Protein AF-A0A2E0V0Z9-F1 (afdb_monomer)

Sequence (186 aa):
MPLHAAYEGLMPVEHAALATLYLTKNLATKYHGEEVTGYEVLEEAGIIVSEAASSSIELTSQPHTDHDSDLSALLFDLKTIIQEISEEFDKLPVFIRPLARSGFKKKAVLSIQNWQRYIEQLVQTNSVNANFDHELLLHRLAPLENYIKGVPAETARFTKDEQFLNEVNITCQNRLIILQAIKSKC

pLDDT: mean 83.41, std 16.45, range [31.17, 97.75]

F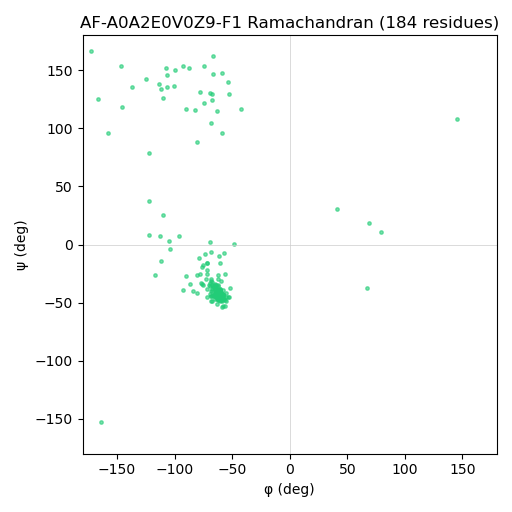oldseek 3Di:
DDDDQLDPDDDDPVLLVVLVVQCVPPCCVVQPVHDDDSVVSCVVVVNTDRPVPDDDDDDDDDDDDPLLVQLLVLLVVQLVLLVVLVVVLVPDDPVCSVVSQVVCCVQLVHGSVVSNVVSVVQSVCSVPVHPRDLVVVLVSLVSVLVVLVCVLVVVVVPDPPPVVSVVSVVSSVVSNVSSVSNNVSD

Solvent-accessible surface area (backbone atoms only — not comparable to full-atom values): 11121 Å² total; per-residue (Å²): 130,89,71,49,92,73,40,103,47,80,84,54,70,69,56,52,53,47,18,51,52,48,36,65,75,76,34,44,84,79,47,64,96,57,94,79,56,53,63,64,45,27,44,75,69,66,75,47,65,63,79,91,74,78,86,88,88,81,92,77,93,78,78,95,64,85,67,61,65,58,56,49,52,48,46,52,50,50,46,49,54,53,49,51,55,52,52,57,44,67,73,42,59,78,86,50,33,64,56,53,51,50,53,43,21,72,47,32,73,44,41,70,68,54,47,50,53,50,44,53,48,48,53,53,33,66,74,56,89,40,94,72,62,48,66,62,50,54,64,49,46,51,34,39,51,54,41,48,70,43,45,50,68,56,51,55,75,78,49,84,57,64,67,62,51,48,52,48,40,52,55,39,51,57,53,50,52,52,56,50,52,50,59,75,76,94

Nearest PDB structures (foldseek):
  6r01-assembly1_A  TM=4.739E-01  e=3.561E-01  Streptomyces lividans 1326
  6q58-assembly1_A  TM=4.758E-01  e=3.937E-01  Streptomyces lividans 1326
  6q6b-assembly1_A  TM=4.601E-01  e=3.744E-01  Streptomyces lividans 1326
  6qyb-assembly1_A  TM=4.669E-01  e=5.324E-01  Streptomyces lividans 1326
  6qvh-assembly1_A  TM=4.511E-01  e=4.815E-01  Streptomyces lividans 1326

Structure (mmCIF, N/CA/C/O backbone):
data_AF-A0A2E0V0Z9-F1
#
_entry.id   AF-A0A2E0V0Z9-F1
#
loop_
_atom_site.group_PDB
_atom_site.id
_atom_site.type_symbol
_atom_site.label_atom_id
_atom_site.label_alt_id
_atom_site.label_comp_id
_atom_site.label_asym_id
_atom_site.label_entity_id
_atom_site.label_seq_id
_atom_site.pdbx_PDB_ins_code
_atom_site.Cartn_x
_atom_site.Cartn_y
_atom_site.Cartn_z
_atom_site.occupancy
_atom_site.B_iso_or_equiv
_atom_site.auth_seq_id
_atom_site.auth_comp_id
_atom_site.auth_asym_id
_atom_site.auth_atom_id
_atom_site.pdbx_PDB_model_num
ATOM 1 N N . MET A 1 1 ? -7.692 -21.969 -15.605 1.00 47.38 1 MET A N 1
ATOM 2 C CA . MET A 1 1 ? -6.229 -22.032 -15.397 1.00 47.38 1 MET A CA 1
ATOM 3 C C . MET A 1 1 ? -5.628 -20.807 -16.054 1.00 47.38 1 MET A C 1
ATOM 5 O O . MET A 1 1 ? -6.094 -20.489 -17.144 1.00 47.38 1 MET A O 1
ATOM 9 N N . PRO A 1 2 ? -4.700 -20.085 -15.410 1.00 52.09 2 PRO A N 1
ATOM 10 C CA . PRO A 1 2 ? -4.153 -18.881 -16.008 1.00 52.09 2 PRO A CA 1
ATOM 11 C C . PRO A 1 2 ? -3.181 -19.283 -17.121 1.00 52.09 2 PRO A C 1
ATOM 13 O O . PRO A 1 2 ? -2.238 -20.041 -16.883 1.00 52.09 2 PRO A O 1
ATOM 16 N N . LEU A 1 3 ? -3.465 -18.819 -18.338 1.00 64.69 3 LEU A N 1
ATOM 17 C CA . LEU A 1 3 ? -2.502 -18.818 -19.433 1.00 64.69 3 LEU A CA 1
ATOM 18 C C . LEU A 1 3 ? -1.550 -17.644 -19.210 1.00 64.69 3 LEU A C 1
ATOM 20 O O . LEU A 1 3 ? -1.993 -16.535 -18.915 1.00 64.69 3 LEU A O 1
ATOM 24 N N . HIS A 1 4 ? -0.254 -17.913 -19.309 1.00 73.31 4 HIS A N 1
ATOM 25 C CA . HIS A 1 4 ? 0.794 -16.909 -19.200 1.00 73.31 4 HIS A CA 1
ATOM 26 C C . HIS A 1 4 ? 1.270 -16.546 -20.603 1.00 73.31 4 HIS A C 1
ATOM 28 O O . HIS A 1 4 ? 1.483 -17.452 -21.401 1.00 73.31 4 HIS A O 1
ATOM 34 N N . ALA A 1 5 ? 1.472 -15.257 -20.895 1.00 75.81 5 ALA A N 1
ATOM 35 C CA . ALA A 1 5 ? 1.793 -14.768 -22.244 1.00 75.81 5 ALA A CA 1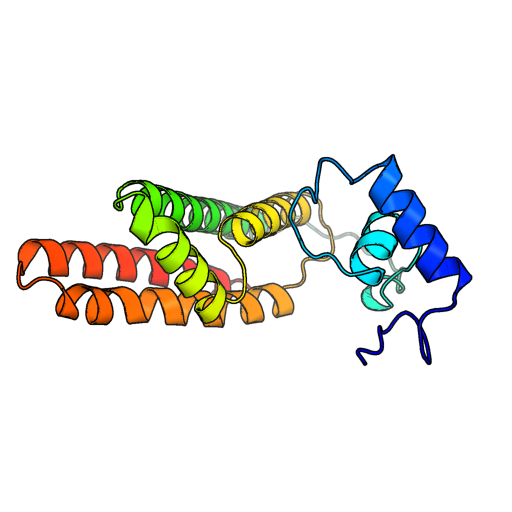
ATOM 36 C C . ALA A 1 5 ? 3.041 -15.425 -22.865 1.00 75.81 5 ALA A C 1
ATOM 38 O O . ALA A 1 5 ? 3.135 -15.555 -24.075 1.00 75.81 5 ALA A O 1
ATOM 39 N N . ALA A 1 6 ? 3.963 -15.909 -22.027 1.00 74.12 6 ALA A N 1
ATOM 40 C CA . ALA A 1 6 ? 5.152 -16.645 -22.461 1.00 74.12 6 ALA A CA 1
ATOM 41 C C . ALA A 1 6 ? 4.873 -18.043 -23.064 1.00 74.12 6 ALA A C 1
ATOM 43 O O . ALA A 1 6 ? 5.809 -18.697 -23.519 1.00 74.12 6 ALA A O 1
ATOM 44 N N . TYR A 1 7 ? 3.629 -18.534 -23.040 1.00 77.06 7 TYR A N 1
ATOM 45 C CA . TYR A 1 7 ? 3.256 -19.826 -23.615 1.00 77.06 7 TYR A CA 1
ATOM 46 C C . TYR A 1 7 ? 1.937 -19.719 -24.383 1.00 77.06 7 TYR A C 1
ATOM 48 O O . TYR A 1 7 ? 0.941 -19.223 -23.864 1.00 77.06 7 TYR A O 1
ATOM 56 N N . GLU A 1 8 ? 1.879 -20.312 -25.577 1.00 70.00 8 GLU A N 1
ATOM 57 C CA . GLU A 1 8 ? 0.634 -20.444 -26.356 1.00 70.00 8 GLU A CA 1
ATOM 58 C C . GLU A 1 8 ? -0.389 -21.420 -25.722 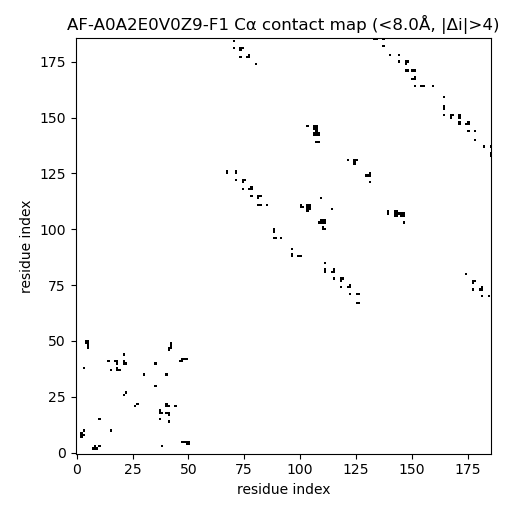1.00 70.00 8 GLU A C 1
ATOM 60 O O . GLU A 1 8 ? -1.464 -21.664 -26.269 1.00 70.00 8 GLU A O 1
ATOM 65 N N . GLY A 1 9 ? -0.078 -21.995 -24.555 1.00 75.56 9 GLY A N 1
ATOM 66 C CA . GLY A 1 9 ? -0.887 -23.004 -23.879 1.00 75.56 9 GLY A CA 1
ATOM 67 C C . GLY A 1 9 ? -0.511 -23.191 -22.408 1.00 75.56 9 GLY A C 1
ATOM 68 O O . GLY A 1 9 ? -0.037 -22.273 -21.741 1.00 75.56 9 GLY A O 1
ATOM 69 N N . LEU A 1 10 ? -0.752 -24.391 -21.873 1.00 78.56 10 LEU A N 1
ATOM 70 C CA . LEU A 1 10 ? -0.338 -24.735 -20.510 1.00 78.56 10 LEU A CA 1
ATOM 71 C C . LEU A 1 10 ? 1.192 -24.780 -20.404 1.00 78.56 10 LEU A C 1
ATOM 73 O O . LEU A 1 10 ? 1.870 -25.187 -21.346 1.00 78.56 10 LEU A O 1
ATOM 77 N N . MET A 1 11 ? 1.721 -24.408 -19.235 1.00 84.19 11 MET A N 1
ATOM 78 C CA . MET A 1 11 ? 3.148 -24.521 -18.934 1.00 84.19 11 MET A CA 1
ATOM 79 C C . MET A 1 11 ? 3.655 -25.955 -19.204 1.00 84.19 11 MET A C 1
ATOM 81 O O . MET A 1 11 ? 3.066 -26.905 -18.674 1.00 84.19 11 MET A O 1
ATOM 85 N N . PRO A 1 12 ? 4.754 -26.127 -19.964 1.00 86.88 12 PRO A N 1
ATOM 86 C CA . PRO A 1 12 ? 5.409 -27.420 -20.134 1.00 86.88 12 PRO A CA 1
ATOM 87 C C . PRO A 1 12 ? 5.875 -28.010 -18.799 1.00 86.88 12 PRO A C 1
ATOM 89 O O . PRO A 1 12 ? 6.277 -27.286 -17.882 1.00 86.88 12 PRO A O 1
ATOM 92 N N . VAL A 1 13 ? 5.865 -29.339 -18.695 1.00 87.00 13 VAL A N 1
ATOM 93 C CA . VAL A 1 13 ? 6.201 -30.057 -17.451 1.00 87.00 13 VAL A CA 1
ATOM 94 C C . VAL A 1 13 ? 7.645 -29.780 -17.025 1.00 87.00 13 VAL A C 1
ATOM 96 O O . VAL A 1 13 ? 7.934 -29.640 -15.836 1.00 87.00 13 VAL A O 1
ATOM 99 N N . GLU A 1 14 ? 8.543 -29.623 -17.990 1.00 87.12 14 GLU A N 1
ATOM 100 C CA . GLU A 1 14 ? 9.952 -29.299 -17.787 1.00 87.12 14 GLU A CA 1
ATOM 101 C C . GLU A 1 14 ? 10.113 -27.945 -17.091 1.00 87.12 14 GLU A C 1
ATOM 103 O O . GLU A 1 14 ? 10.915 -27.810 -16.169 1.00 87.12 14 GLU A O 1
ATOM 108 N N . HIS A 1 15 ? 9.310 -26.952 -17.478 1.00 89.12 15 HIS A N 1
ATOM 109 C CA . HIS A 1 15 ? 9.355 -25.612 -16.899 1.00 89.12 15 HIS A CA 1
ATOM 110 C C . HIS A 1 15 ? 8.712 -25.583 -15.507 1.00 89.12 15 HIS A C 1
ATOM 112 O O . HIS A 1 15 ? 9.238 -24.928 -14.608 1.00 89.12 15 HIS A O 1
ATOM 118 N N . ALA A 1 16 ? 7.664 -26.377 -15.269 1.00 87.94 16 ALA A N 1
ATOM 119 C CA . ALA A 1 16 ? 7.100 -26.554 -13.929 1.00 87.94 16 ALA A CA 1
ATOM 120 C C . ALA A 1 16 ? 8.108 -27.195 -12.955 1.00 87.94 16 ALA A C 1
ATOM 122 O O . ALA A 1 16 ? 8.264 -26.751 -11.810 1.00 87.94 16 ALA A O 1
ATOM 123 N N . ALA A 1 17 ? 8.839 -28.215 -13.415 1.00 87.56 17 ALA A N 1
ATOM 124 C CA . ALA A 1 17 ? 9.898 -28.853 -12.639 1.00 87.56 17 ALA A CA 1
ATOM 125 C C . ALA A 1 17 ? 11.057 -27.884 -12.361 1.00 87.56 17 ALA A C 1
ATOM 127 O O . ALA A 1 17 ? 11.563 -27.820 -11.238 1.00 87.56 17 ALA A O 1
ATOM 128 N N . LEU A 1 18 ? 11.443 -27.090 -13.359 1.00 87.56 18 LEU A N 1
ATOM 129 C CA . LEU A 1 18 ? 12.516 -26.111 -13.231 1.00 87.56 18 LEU A CA 1
ATOM 130 C C . LEU A 1 18 ? 12.138 -24.991 -12.249 1.00 87.56 18 LEU A C 1
ATOM 132 O O . LEU A 1 18 ? 12.925 -24.695 -11.350 1.00 87.56 18 LEU A O 1
ATOM 136 N N . ALA A 1 19 ? 10.916 -24.458 -12.327 1.00 89.38 19 ALA A N 1
ATOM 137 C CA . ALA A 1 19 ? 10.391 -23.495 -11.358 1.00 89.38 19 ALA A CA 1
ATOM 138 C C . ALA A 1 19 ? 10.498 -24.036 -9.923 1.00 89.38 19 ALA A C 1
ATOM 140 O O . ALA A 1 19 ? 11.001 -23.369 -9.023 1.00 89.38 19 ALA A O 1
ATOM 141 N N . THR A 1 20 ? 10.112 -25.295 -9.721 1.00 89.50 20 THR A N 1
ATOM 142 C CA . THR A 1 20 ? 10.183 -25.956 -8.410 1.00 89.50 20 THR A CA 1
ATOM 143 C C . THR A 1 20 ? 11.627 -26.097 -7.911 1.00 89.50 20 THR A C 1
ATOM 145 O O . THR A 1 20 ? 11.927 -25.810 -6.748 1.00 89.50 20 THR A O 1
ATOM 148 N N . LEU A 1 21 ? 12.553 -26.508 -8.782 1.00 89.50 21 LEU A N 1
ATOM 149 C CA . LEU A 1 21 ? 13.975 -26.631 -8.445 1.00 89.50 21 LEU A CA 1
ATOM 150 C C . LEU A 1 21 ? 14.604 -25.276 -8.113 1.00 89.50 21 LEU A C 1
ATOM 152 O O . LEU A 1 21 ? 15.383 -25.168 -7.167 1.00 89.50 21 LEU A O 1
ATOM 156 N N . TYR A 1 22 ? 14.260 -24.235 -8.865 1.00 88.19 22 TYR A N 1
ATOM 157 C CA . TYR A 1 22 ? 14.795 -22.899 -8.639 1.00 88.19 22 TYR A CA 1
ATOM 158 C C . TYR A 1 22 ? 14.251 -22.295 -7.340 1.00 88.19 22 TYR A C 1
ATOM 160 O O . TYR A 1 22 ? 15.022 -21.767 -6.536 1.00 88.19 22 TYR A O 1
ATOM 168 N N . LEU A 1 23 ? 12.950 -22.463 -7.084 1.00 89.50 23 LEU A N 1
ATOM 169 C CA . LEU A 1 23 ? 12.313 -22.062 -5.833 1.00 89.50 23 LEU A CA 1
ATOM 170 C C . LEU A 1 23 ? 12.998 -22.720 -4.633 1.00 89.50 23 LEU A C 1
ATOM 172 O O . LEU A 1 23 ? 13.437 -22.030 -3.718 1.00 89.50 23 LEU A O 1
ATOM 176 N N . THR A 1 24 ? 13.142 -24.045 -4.653 1.00 88.50 24 THR A N 1
ATOM 177 C CA . THR A 1 24 ? 13.719 -24.803 -3.530 1.00 88.50 24 THR A CA 1
ATOM 178 C C . THR A 1 24 ? 15.200 -24.506 -3.306 1.00 88.50 24 THR A C 1
ATOM 180 O O . THR A 1 24 ? 15.642 -24.459 -2.159 1.00 88.50 24 THR A O 1
ATOM 183 N N . LYS A 1 25 ? 15.972 -24.281 -4.374 1.00 85.50 25 LYS A N 1
ATOM 184 C CA . LYS A 1 25 ? 17.421 -24.065 -4.280 1.00 85.50 25 LYS A CA 1
ATOM 185 C C . LYS A 1 25 ? 17.807 -22.620 -3.960 1.00 85.50 25 LYS A C 1
ATOM 187 O O . LYS A 1 25 ? 18.746 -22.409 -3.199 1.00 85.50 25 LYS A O 1
ATOM 192 N N . ASN A 1 26 ? 17.112 -21.644 -4.546 1.00 84.12 26 ASN A N 1
ATOM 193 C CA . ASN A 1 26 ? 17.559 -20.247 -4.557 1.00 84.12 26 ASN A CA 1
ATOM 194 C C . ASN A 1 26 ? 16.605 -19.297 -3.829 1.00 84.12 26 ASN A C 1
ATOM 196 O O . ASN A 1 26 ? 17.043 -18.261 -3.336 1.00 84.12 26 ASN A O 1
ATOM 200 N N . LEU A 1 27 ? 15.312 -19.631 -3.751 1.00 84.81 27 LEU A N 1
ATOM 201 C CA . LEU A 1 27 ? 14.278 -18.705 -3.280 1.00 84.81 27 LEU A CA 1
ATOM 202 C C . LEU A 1 27 ? 13.490 -19.236 -2.066 1.00 84.81 27 LEU A C 1
ATOM 204 O O . LEU A 1 27 ? 12.529 -18.607 -1.632 1.00 84.81 27 LEU A O 1
ATOM 208 N N . ALA A 1 28 ? 13.903 -20.358 -1.470 1.00 81.69 28 ALA A N 1
ATOM 209 C CA . ALA A 1 28 ? 13.172 -21.011 -0.382 1.00 81.69 28 ALA A CA 1
ATOM 210 C C . ALA A 1 28 ? 13.087 -20.151 0.889 1.00 81.69 28 ALA A C 1
ATOM 212 O O . ALA A 1 28 ? 12.057 -20.126 1.556 1.00 81.69 28 ALA A O 1
ATOM 213 N N . THR A 1 29 ? 14.149 -19.411 1.212 1.00 81.31 29 THR A N 1
ATOM 214 C CA . THR A 1 29 ? 14.141 -18.407 2.288 1.00 81.31 29 THR A CA 1
ATOM 215 C C . THR A 1 29 ? 13.356 -17.159 1.906 1.00 81.31 29 THR A C 1
ATOM 217 O O . THR A 1 29 ? 12.784 -16.517 2.781 1.00 81.31 29 THR A O 1
ATOM 220 N N . LYS A 1 30 ? 13.306 -16.825 0.611 1.00 79.69 30 LYS A N 1
ATOM 221 C CA . LYS A 1 30 ? 12.591 -15.654 0.096 1.00 79.69 30 LYS A CA 1
ATOM 222 C C . LYS A 1 30 ? 11.069 -15.836 0.149 1.00 79.69 30 LYS A C 1
ATOM 224 O O . LYS A 1 30 ? 10.381 -14.885 0.492 1.00 79.69 30 LYS A O 1
ATOM 229 N N . TYR A 1 31 ? 10.571 -17.040 -0.135 1.00 82.06 31 TYR A N 1
ATOM 230 C CA . TYR A 1 31 ? 9.135 -17.367 -0.182 1.00 82.06 31 TYR A CA 1
ATOM 231 C C . TYR A 1 31 ? 8.680 -18.282 0.963 1.00 82.06 31 TYR A C 1
ATOM 233 O O . TYR A 1 31 ? 7.710 -19.030 0.836 1.00 82.06 31 TYR A O 1
ATOM 241 N N . HIS A 1 32 ? 9.383 -18.272 2.098 1.00 78.44 32 HIS A N 1
ATOM 242 C CA . HIS A 1 32 ? 9.024 -19.131 3.222 1.00 78.44 32 HIS A CA 1
ATOM 243 C C . HIS A 1 32 ? 7.634 -18.774 3.778 1.00 78.44 32 HIS A C 1
ATOM 245 O O . HIS A 1 32 ? 7.440 -17.698 4.338 1.00 78.44 32 HIS A O 1
ATOM 251 N N . GLY A 1 33 ? 6.675 -19.698 3.655 1.00 79.19 33 GLY A N 1
ATOM 252 C CA . GLY A 1 33 ? 5.293 -19.492 4.104 1.00 79.19 33 GLY A CA 1
ATOM 253 C C . GLY A 1 33 ? 4.430 -18.656 3.151 1.00 79.19 33 GLY A C 1
ATOM 254 O O . GLY A 1 33 ? 3.321 -18.276 3.525 1.00 79.19 33 GLY A O 1
ATOM 255 N N . GLU A 1 34 ? 4.915 -18.382 1.938 1.00 77.62 34 GLU A N 1
ATOM 256 C CA . GLU A 1 34 ? 4.182 -17.670 0.890 1.00 77.62 34 GLU A CA 1
ATOM 257 C C . GLU A 1 34 ? 3.747 -18.639 -0.226 1.00 77.62 34 GLU A C 1
ATOM 259 O O . GLU A 1 34 ? 4.441 -19.607 -0.535 1.00 77.62 34 GLU A O 1
ATOM 264 N N . GLU A 1 35 ? 2.585 -18.389 -0.836 1.00 82.88 35 GLU A N 1
ATOM 265 C CA . GLU A 1 35 ? 2.131 -19.105 -2.034 1.00 82.88 35 GLU A CA 1
ATOM 266 C C . GLU A 1 35 ? 2.631 -18.343 -3.269 1.00 82.88 35 GLU A C 1
ATOM 268 O O . GLU A 1 35 ? 2.270 -17.182 -3.464 1.00 82.88 35 GLU A O 1
ATOM 273 N N . VAL A 1 36 ? 3.487 -18.981 -4.071 1.00 85.88 36 VAL A N 1
ATOM 274 C CA . VAL A 1 36 ? 4.106 -18.403 -5.274 1.00 85.88 36 VAL A CA 1
ATOM 275 C C . VAL A 1 36 ? 3.818 -19.285 -6.482 1.00 85.88 36 VAL A C 1
ATOM 277 O O . VAL A 1 36 ? 3.796 -20.516 -6.378 1.00 85.88 36 VAL A O 1
ATOM 280 N N . THR A 1 37 ? 3.577 -18.671 -7.637 1.00 88.75 37 THR A N 1
ATOM 281 C CA . THR A 1 37 ? 3.291 -19.403 -8.873 1.00 88.75 37 THR A CA 1
ATOM 282 C C . THR A 1 37 ? 4.575 -19.773 -9.615 1.00 88.75 37 THR A C 1
ATOM 284 O O . THR A 1 37 ? 5.589 -19.082 -9.543 1.00 88.75 37 THR A O 1
ATOM 287 N N . GLY A 1 38 ? 4.537 -20.864 -10.386 1.00 83.75 38 GLY A N 1
ATOM 288 C CA . GLY A 1 38 ? 5.696 -21.290 -11.175 1.00 83.75 38 GLY A CA 1
ATOM 289 C C . GLY A 1 38 ? 6.127 -20.270 -12.237 1.00 83.75 38 GLY A C 1
ATOM 290 O O . GLY A 1 38 ? 7.299 -20.229 -12.587 1.00 83.75 38 GLY A O 1
ATOM 291 N N . TYR A 1 39 ? 5.206 -19.431 -12.726 1.00 87.56 39 TYR A N 1
ATOM 292 C CA . TYR A 1 39 ? 5.525 -18.382 -13.697 1.00 87.56 39 TYR A CA 1
ATOM 293 C C . TYR A 1 39 ? 6.400 -17.293 -13.072 1.00 87.56 39 TYR A C 1
ATOM 295 O O . TYR A 1 39 ? 7.466 -17.012 -13.605 1.00 87.56 39 TYR A O 1
ATOM 303 N N . GLU A 1 40 ? 6.021 -16.790 -11.894 1.00 85.81 40 GLU A N 1
ATOM 304 C CA . GLU A 1 40 ? 6.790 -15.775 -11.157 1.00 85.81 40 GLU A CA 1
ATOM 305 C C . GLU A 1 40 ? 8.215 -16.258 -10.852 1.00 85.81 40 GLU A C 1
ATOM 307 O O . GLU A 1 40 ? 9.181 -15.507 -10.975 1.00 85.81 40 GLU A O 1
ATOM 312 N N . VAL A 1 41 ? 8.370 -17.543 -10.512 1.00 87.88 41 VAL A N 1
ATOM 313 C CA . VAL A 1 41 ? 9.692 -18.128 -10.257 1.00 87.88 41 VAL A CA 1
ATOM 314 C C . VAL A 1 41 ? 10.545 -18.202 -11.530 1.00 87.88 41 VAL A C 1
ATOM 316 O O . VAL A 1 41 ? 11.755 -17.988 -11.466 1.00 87.88 41 VAL A O 1
ATOM 319 N N . LEU A 1 42 ? 9.947 -18.508 -12.685 1.00 87.81 42 LEU A N 1
ATOM 320 C CA . LEU A 1 42 ? 10.671 -18.609 -13.959 1.00 87.81 42 LEU A CA 1
ATOM 321 C C . LEU A 1 42 ? 11.013 -17.244 -14.558 1.00 87.81 42 LEU A C 1
ATOM 323 O O . LEU A 1 42 ? 12.058 -17.120 -15.196 1.00 87.81 42 LEU A O 1
ATOM 327 N N . GLU A 1 43 ? 10.163 -16.240 -14.349 1.00 87.50 43 GLU A N 1
ATOM 328 C CA . GLU A 1 43 ? 10.454 -14.848 -14.704 1.00 87.50 43 GLU A CA 1
ATOM 329 C C . GLU A 1 43 ? 11.631 -14.324 -13.885 1.00 87.50 43 GLU A C 1
ATOM 331 O O . GLU A 1 43 ? 12.571 -13.756 -14.437 1.00 87.50 43 GLU A O 1
ATOM 336 N N . GLU A 1 44 ? 11.642 -14.590 -12.578 1.00 83.69 44 GLU A N 1
ATOM 337 C CA . GLU A 1 44 ? 12.751 -14.181 -11.718 1.00 83.69 44 GLU A CA 1
ATOM 338 C C . GLU A 1 44 ? 14.046 -14.952 -12.013 1.00 83.69 44 GLU A C 1
ATOM 340 O O . GLU A 1 44 ? 15.144 -14.409 -11.888 1.00 83.69 44 GLU A O 1
ATOM 345 N N . ALA A 1 45 ? 13.935 -16.196 -12.479 1.00 82.12 45 ALA A N 1
ATOM 346 C CA . ALA A 1 45 ? 15.072 -16.947 -13.001 1.00 82.12 45 ALA A CA 1
ATOM 347 C C . ALA A 1 45 ? 15.545 -16.460 -14.388 1.00 82.12 45 ALA A C 1
ATOM 349 O O . ALA A 1 45 ? 16.575 -16.938 -14.867 1.00 82.12 45 ALA A O 1
ATOM 350 N N . GLY A 1 46 ? 14.810 -15.552 -15.044 1.00 82.56 46 GLY A N 1
ATOM 351 C CA . GLY A 1 46 ? 15.098 -15.053 -16.393 1.00 82.56 46 GLY A CA 1
ATOM 352 C C . GLY A 1 46 ? 14.902 -16.091 -17.504 1.00 82.56 46 GLY A C 1
ATOM 353 O O . GLY A 1 46 ? 15.468 -15.946 -18.584 1.00 82.56 46 GLY A O 1
ATOM 354 N N . ILE A 1 47 ? 14.153 -17.165 -17.239 1.00 82.00 47 ILE A N 1
ATOM 355 C CA . ILE A 1 47 ? 13.975 -18.304 -18.158 1.00 82.00 47 ILE A CA 1
ATOM 356 C C . ILE A 1 47 ? 12.840 -18.058 -19.141 1.00 82.00 47 ILE A C 1
ATOM 358 O O . ILE A 1 47 ? 12.907 -18.497 -20.288 1.00 82.00 47 ILE A O 1
ATOM 362 N N . ILE A 1 48 ? 11.806 -17.352 -18.694 1.00 83.62 48 ILE A N 1
ATOM 363 C CA . ILE A 1 48 ? 10.766 -16.842 -19.575 1.00 83.62 48 ILE A CA 1
ATOM 364 C C . ILE A 1 48 ? 10.816 -15.327 -19.589 1.00 83.62 48 ILE A C 1
ATOM 366 O O . ILE A 1 48 ? 11.002 -14.682 -18.560 1.00 83.62 48 ILE A O 1
ATOM 370 N N . VAL A 1 49 ? 10.662 -14.783 -20.787 1.00 67.19 49 VAL A N 1
ATOM 371 C CA . VAL A 1 49 ? 10.648 -13.352 -21.044 1.00 67.19 49 VAL A CA 1
ATOM 372 C C . VAL A 1 49 ? 9.224 -12.998 -21.433 1.00 67.19 49 VAL A C 1
ATOM 374 O O . VAL A 1 49 ? 8.649 -13.619 -22.325 1.00 67.19 49 VAL A O 1
ATOM 377 N N . SER A 1 50 ? 8.639 -12.022 -20.749 1.00 61.22 50 SER A N 1
ATOM 378 C CA . SER A 1 50 ? 7.381 -11.432 -21.193 1.00 61.22 50 SER A CA 1
ATOM 379 C C . SER A 1 50 ? 7.647 -10.622 -22.467 1.00 61.22 50 SER A C 1
ATOM 381 O O . SER A 1 50 ? 8.581 -9.818 -22.503 1.00 61.22 50 SER A O 1
ATOM 383 N N . GLU A 1 51 ? 6.850 -10.829 -23.519 1.00 49.38 51 GLU A N 1
ATOM 384 C CA . GLU A 1 51 ? 7.015 -10.204 -24.848 1.00 49.38 51 GLU A CA 1
ATOM 385 C C . GLU A 1 51 ? 7.014 -8.665 -24.843 1.00 49.38 51 GLU A C 1
ATOM 387 O O . GLU A 1 51 ? 7.395 -8.047 -25.833 1.00 49.38 51 GLU A O 1
ATOM 392 N N . ALA A 1 52 ? 6.717 -8.021 -23.714 1.00 48.97 52 ALA A N 1
ATOM 393 C CA . ALA A 1 52 ? 6.944 -6.589 -23.534 1.00 48.97 52 ALA A CA 1
ATOM 394 C C . ALA A 1 52 ? 8.430 -6.161 -23.648 1.00 48.97 52 ALA A C 1
ATOM 396 O O . ALA A 1 52 ? 8.713 -4.966 -23.694 1.00 48.97 52 ALA A O 1
ATOM 397 N N . ALA A 1 53 ? 9.389 -7.097 -23.694 1.00 43.81 53 ALA A N 1
ATOM 398 C CA . ALA A 1 53 ? 10.823 -6.795 -23.621 1.00 43.81 53 ALA A CA 1
ATOM 399 C C . ALA A 1 53 ? 11.616 -6.880 -24.947 1.00 43.81 53 ALA A C 1
ATOM 401 O O . ALA A 1 53 ? 12.831 -6.695 -24.919 1.00 43.81 53 ALA A O 1
ATOM 402 N N . SER A 1 54 ? 11.001 -7.155 -26.105 1.00 36.09 54 SER A N 1
ATOM 403 C CA . SER A 1 54 ? 11.750 -7.362 -27.364 1.00 36.09 54 SER A CA 1
ATOM 404 C C . SER A 1 54 ? 11.345 -6.405 -28.484 1.00 36.09 54 SER A C 1
ATOM 406 O O . SER A 1 54 ? 10.630 -6.780 -29.407 1.00 36.09 54 SER A O 1
ATOM 408 N N . SER A 1 55 ? 11.840 -5.168 -28.444 1.00 35.06 55 SER A N 1
ATOM 409 C CA . SER A 1 55 ? 11.984 -4.309 -29.630 1.00 35.06 55 SER A CA 1
ATOM 410 C C . SER A 1 55 ? 13.038 -3.239 -29.362 1.00 35.06 55 SER A C 1
ATOM 412 O O . SER A 1 55 ? 12.759 -2.197 -28.778 1.00 35.06 55 SER A O 1
ATOM 414 N N . SER A 1 56 ? 14.266 -3.520 -29.792 1.00 46.69 56 SER A N 1
ATOM 415 C CA . SER A 1 56 ? 15.379 -2.575 -29.787 1.00 46.69 56 SER A CA 1
ATOM 416 C C . SER A 1 56 ? 15.742 -2.223 -31.226 1.00 46.69 56 SER A C 1
ATOM 418 O O . SER A 1 56 ? 15.902 -3.128 -32.043 1.00 46.69 56 SER A O 1
ATOM 420 N N . ILE A 1 57 ? 15.926 -0.924 -31.480 1.00 43.25 57 ILE A N 1
ATOM 421 C CA . ILE A 1 57 ? 17.002 -0.248 -32.237 1.00 43.25 57 ILE A CA 1
ATOM 422 C C . ILE A 1 57 ? 16.400 0.963 -32.969 1.00 43.25 57 ILE A C 1
ATOM 424 O O . ILE A 1 57 ? 15.730 0.803 -33.978 1.00 43.25 57 ILE A O 1
ATOM 428 N N . GLU A 1 58 ? 16.710 2.171 -32.496 1.00 31.17 58 GLU A N 1
ATOM 429 C CA . GLU A 1 58 ? 17.433 3.172 -33.296 1.00 31.17 58 GLU A CA 1
ATOM 430 C C . GLU A 1 58 ? 17.930 4.310 -32.393 1.00 31.17 58 GLU A C 1
ATOM 432 O O . GLU A 1 58 ? 17.184 4.911 -31.622 1.00 31.17 58 GLU A O 1
ATOM 437 N N . LEU A 1 59 ? 19.243 4.555 -32.456 1.00 53.22 59 LEU A N 1
ATOM 438 C CA . LEU A 1 59 ? 19.918 5.650 -31.773 1.00 53.22 59 LEU A CA 1
ATOM 439 C C . LEU A 1 59 ? 19.481 6.982 -32.385 1.00 53.22 59 LEU A C 1
ATOM 441 O O . LEU A 1 59 ? 19.662 7.197 -33.582 1.00 53.22 59 LEU A O 1
ATOM 445 N N . THR A 1 60 ? 19.066 7.941 -31.563 1.00 32.88 60 THR A N 1
ATOM 446 C CA . THR A 1 60 ? 19.301 9.357 -31.866 1.00 32.88 60 THR A CA 1
ATOM 447 C C . THR A 1 60 ? 19.542 10.123 -30.571 1.00 32.88 60 THR A C 1
ATOM 449 O O . THR A 1 60 ? 18.708 10.168 -29.674 1.00 32.88 60 THR A O 1
ATOM 452 N N . SER A 1 61 ? 20.739 10.693 -30.478 1.00 48.78 61 SER A N 1
ATOM 453 C CA . SER A 1 61 ? 21.206 11.560 -29.404 1.00 48.78 61 SER A CA 1
ATOM 454 C C . SER A 1 61 ? 20.445 12.885 -29.406 1.00 48.78 61 SER A C 1
ATOM 456 O O . SER A 1 61 ? 20.515 13.575 -30.420 1.00 48.78 61 SER A O 1
ATOM 458 N N . GLN A 1 62 ? 19.815 13.282 -28.290 1.00 36.91 62 GLN A N 1
ATOM 459 C CA . GLN A 1 62 ? 19.602 14.690 -27.891 1.00 36.91 62 GLN A CA 1
ATOM 460 C C . GLN A 1 62 ? 19.000 14.820 -26.463 1.00 36.91 62 GLN A C 1
ATOM 462 O O . GLN A 1 62 ? 18.698 13.799 -25.854 1.00 36.91 62 GLN A O 1
ATOM 467 N N . PRO A 1 63 ? 18.999 16.024 -25.849 1.00 37.69 63 PRO A N 1
ATOM 468 C CA . PRO A 1 63 ? 19.687 16.324 -24.595 1.00 37.69 63 PRO A CA 1
ATOM 469 C C . PRO A 1 63 ? 18.829 16.160 -23.327 1.00 37.69 63 PRO A C 1
ATOM 471 O O . PRO A 1 63 ? 17.614 16.343 -23.340 1.00 37.69 63 PRO A O 1
ATOM 474 N N . HIS A 1 64 ? 19.520 15.887 -22.214 1.00 40.66 64 HIS A N 1
ATOM 475 C CA . HIS A 1 64 ? 18.994 15.844 -20.848 1.00 40.66 64 HIS A CA 1
ATOM 476 C C . HIS A 1 64 ? 18.037 17.006 -20.558 1.00 40.66 64 HIS A C 1
ATOM 478 O O . HIS A 1 64 ? 18.427 18.173 -20.590 1.00 40.66 64 HIS A O 1
ATOM 484 N N . THR A 1 65 ? 16.781 16.665 -20.279 1.00 35.00 65 THR A N 1
ATOM 485 C CA . THR A 1 65 ? 15.729 17.601 -19.884 1.00 35.00 65 THR A CA 1
ATOM 486 C C . THR A 1 65 ? 15.457 17.428 -18.388 1.00 35.00 65 THR A C 1
ATOM 488 O O . THR A 1 65 ? 15.329 16.302 -17.917 1.00 35.00 65 THR A O 1
ATOM 491 N N . ASP A 1 66 ? 15.335 18.543 -17.665 1.00 43.50 66 ASP A N 1
ATOM 492 C CA . ASP A 1 66 ? 15.033 18.728 -16.226 1.00 43.50 66 ASP A CA 1
ATOM 493 C C . ASP A 1 66 ? 13.829 17.937 -15.646 1.00 43.50 66 ASP A C 1
ATOM 495 O O . ASP A 1 66 ? 13.509 18.059 -14.465 1.00 43.50 66 ASP A O 1
ATOM 499 N N . HIS A 1 67 ? 13.133 17.129 -16.446 1.00 47.19 67 HIS A N 1
ATOM 500 C CA . HIS A 1 67 ? 11.910 16.418 -16.064 1.00 47.19 67 HIS A CA 1
ATOM 501 C C . HIS A 1 67 ? 12.130 15.254 -15.085 1.00 47.19 67 HIS A C 1
ATOM 503 O O . HIS A 1 67 ? 11.221 14.908 -14.332 1.00 47.19 67 HIS A O 1
ATOM 509 N N . ASP A 1 68 ? 13.326 14.672 -15.077 1.00 53.66 68 ASP A N 1
ATOM 510 C CA . ASP A 1 68 ? 13.609 13.415 -14.376 1.00 53.66 68 ASP A CA 1
ATOM 511 C C . ASP A 1 68 ? 13.838 13.602 -12.860 1.00 53.66 68 ASP A C 1
ATOM 513 O O . ASP A 1 68 ? 13.546 12.736 -12.033 1.00 53.66 68 ASP A O 1
ATOM 517 N N . SER A 1 69 ? 14.294 14.800 -12.473 1.00 58.53 69 SER A N 1
ATOM 518 C CA . SER A 1 69 ? 14.537 15.181 -11.075 1.00 58.53 69 SER A CA 1
ATOM 519 C C . SER A 1 69 ? 13.236 15.278 -10.261 1.00 58.53 69 SER A C 1
ATOM 521 O O . SER A 1 69 ? 13.196 14.906 -9.088 1.00 58.53 69 SER A O 1
ATOM 523 N N . ASP A 1 70 ? 12.148 15.723 -10.899 1.00 79.50 70 ASP A N 1
ATOM 524 C CA . ASP A 1 70 ? 10.867 16.013 -10.242 1.00 79.50 70 ASP A CA 1
ATOM 525 C C . ASP A 1 70 ? 10.040 14.736 -9.990 1.00 79.50 70 ASP A C 1
ATOM 527 O O . ASP A 1 70 ? 9.507 14.534 -8.900 1.00 79.50 70 ASP A O 1
ATOM 531 N N . LEU A 1 71 ? 9.993 13.805 -10.955 1.00 85.81 71 LEU A N 1
ATOM 532 C CA . LEU A 1 71 ? 9.304 12.519 -10.770 1.00 85.81 71 LEU A CA 1
ATOM 533 C C . LEU A 1 71 ? 10.028 11.631 -9.750 1.00 85.81 71 LEU A C 1
ATOM 535 O O . LEU A 1 71 ? 9.378 10.999 -8.919 1.00 85.81 71 LEU A O 1
ATOM 539 N N . SER A 1 72 ? 11.363 11.618 -9.773 1.00 86.25 72 SER A N 1
ATOM 540 C CA . SER A 1 72 ? 12.166 10.881 -8.794 1.00 86.25 72 SER A CA 1
ATOM 541 C C . SER A 1 72 ? 11.855 11.329 -7.361 1.00 86.25 72 SER A C 1
ATOM 543 O O . SER A 1 72 ? 11.566 10.490 -6.505 1.00 86.25 72 SER A O 1
ATOM 545 N N . ALA A 1 73 ? 11.811 12.645 -7.110 1.00 89.50 73 ALA A N 1
ATOM 546 C CA . ALA A 1 73 ? 11.432 13.197 -5.808 1.00 89.50 73 ALA A CA 1
ATOM 547 C C . ALA A 1 73 ? 10.024 12.748 -5.378 1.00 89.50 73 ALA A C 1
ATOM 549 O O . ALA A 1 73 ? 9.842 12.257 -4.265 1.00 89.50 73 ALA A O 1
ATOM 550 N N . LEU A 1 74 ? 9.050 12.801 -6.289 1.00 92.06 74 LEU A N 1
ATOM 551 C CA . LEU A 1 74 ? 7.686 12.346 -6.014 1.00 92.06 74 LEU A CA 1
ATOM 552 C C . LEU A 1 74 ? 7.596 10.833 -5.736 1.00 92.06 74 LEU A C 1
ATOM 554 O O . LEU A 1 74 ? 6.780 10.398 -4.921 1.00 92.06 74 LEU A O 1
ATOM 558 N N . LEU A 1 75 ? 8.429 10.007 -6.376 1.00 92.44 75 LEU A N 1
ATOM 559 C CA . LEU A 1 75 ? 8.514 8.571 -6.084 1.00 92.44 75 LEU A CA 1
ATOM 560 C C . LEU A 1 75 ? 9.136 8.304 -4.704 1.00 92.44 75 LEU A C 1
ATOM 562 O O . LEU A 1 75 ? 8.698 7.384 -4.006 1.00 92.44 75 LEU A O 1
ATOM 566 N N . PHE A 1 76 ? 10.106 9.115 -4.273 1.00 92.69 76 PHE A N 1
ATOM 567 C CA . PHE A 1 76 ? 10.608 9.084 -2.895 1.00 92.69 76 PHE A CA 1
ATOM 568 C C . PHE A 1 76 ? 9.527 9.483 -1.886 1.00 92.69 76 PHE A C 1
ATOM 570 O O . PHE A 1 76 ? 9.377 8.819 -0.854 1.00 92.69 76 PHE A O 1
ATOM 577 N N . ASP A 1 77 ? 8.724 10.497 -2.195 1.00 94.12 77 ASP A N 1
ATOM 578 C CA . ASP A 1 77 ? 7.586 10.878 -1.359 1.00 94.12 77 ASP A CA 1
ATOM 579 C C . ASP A 1 77 ? 6.554 9.747 -1.287 1.00 94.12 77 ASP A C 1
ATOM 581 O O . ASP A 1 77 ? 6.101 9.383 -0.202 1.00 94.12 77 ASP A O 1
ATOM 585 N N . LEU A 1 78 ? 6.250 9.085 -2.408 1.00 95.62 78 LEU A N 1
ATOM 586 C CA . LEU A 1 78 ? 5.381 7.906 -2.419 1.00 95.62 78 LEU A CA 1
ATOM 587 C C . LEU A 1 78 ? 5.944 6.760 -1.563 1.00 95.62 78 LEU A C 1
ATOM 589 O O . LEU A 1 78 ? 5.187 6.116 -0.831 1.00 95.62 78 LEU A O 1
ATOM 593 N N . LYS A 1 79 ? 7.261 6.515 -1.608 1.00 94.88 79 LYS A N 1
ATOM 594 C CA . LYS A 1 79 ? 7.929 5.538 -0.728 1.00 94.88 79 LYS A CA 1
ATOM 595 C C . LYS A 1 79 ? 7.693 5.890 0.740 1.00 94.88 79 LYS A C 1
ATOM 597 O O . LYS A 1 79 ? 7.361 5.004 1.530 1.00 94.88 79 LYS A O 1
ATOM 602 N N . THR A 1 80 ? 7.812 7.172 1.079 1.00 96.25 80 THR A N 1
ATOM 603 C CA . THR A 1 80 ? 7.568 7.695 2.429 1.00 96.25 80 THR A CA 1
ATOM 604 C C . THR A 1 80 ? 6.120 7.469 2.857 1.00 96.25 80 THR A C 1
ATOM 606 O O . THR A 1 80 ? 5.891 6.909 3.924 1.00 96.25 80 THR A O 1
ATOM 609 N N . ILE A 1 81 ? 5.137 7.759 1.998 1.00 97.06 81 ILE A N 1
ATOM 610 C CA . ILE A 1 81 ? 3.714 7.498 2.283 1.00 97.06 81 ILE A CA 1
ATOM 611 C C . ILE A 1 81 ? 3.474 6.022 2.627 1.00 97.06 81 ILE A C 1
ATOM 613 O O . ILE A 1 81 ? 2.798 5.708 3.607 1.00 97.06 81 ILE A O 1
ATOM 617 N N . ILE A 1 82 ? 4.010 5.097 1.826 1.00 97.75 82 ILE A N 1
ATOM 618 C CA . ILE A 1 82 ? 3.832 3.659 2.071 1.00 97.75 82 ILE A CA 1
ATOM 619 C C . ILE A 1 82 ? 4.513 3.229 3.377 1.00 97.75 82 ILE A C 1
ATOM 621 O O . ILE A 1 82 ? 3.966 2.401 4.110 1.00 97.75 82 ILE A O 1
ATOM 625 N N . GLN A 1 83 ? 5.684 3.791 3.682 1.00 96.88 83 GLN A N 1
ATOM 626 C CA . GLN A 1 83 ? 6.391 3.541 4.935 1.00 96.88 83 GLN A CA 1
ATOM 627 C C . GLN A 1 83 ? 5.579 4.022 6.146 1.00 96.88 83 GLN A C 1
ATOM 629 O O . GLN A 1 83 ? 5.377 3.252 7.084 1.00 96.88 83 GLN A O 1
ATOM 634 N N . GLU A 1 84 ? 5.033 5.236 6.100 1.00 96.38 84 GLU A N 1
ATOM 635 C CA . GLU A 1 84 ? 4.177 5.772 7.163 1.00 96.38 84 GLU A CA 1
ATOM 636 C C . GLU A 1 84 ? 2.931 4.908 7.390 1.00 96.38 84 GLU A C 1
ATOM 638 O O . GLU A 1 84 ? 2.586 4.616 8.534 1.00 96.38 84 GLU A O 1
ATOM 643 N N . ILE A 1 85 ? 2.279 4.430 6.322 1.00 96.62 85 ILE A N 1
ATOM 644 C CA . ILE A 1 85 ? 1.133 3.507 6.433 1.00 96.62 85 ILE A CA 1
ATOM 645 C C . ILE A 1 85 ? 1.548 2.204 7.138 1.00 96.62 85 ILE A C 1
ATOM 647 O O . ILE A 1 85 ? 0.788 1.654 7.941 1.00 96.62 85 ILE A O 1
ATOM 651 N N . SER A 1 86 ? 2.758 1.700 6.877 1.00 95.94 86 SER A N 1
ATOM 652 C CA . SER A 1 86 ? 3.292 0.538 7.598 1.00 95.94 86 SER A CA 1
ATOM 653 C C . SER A 1 86 ? 3.438 0.817 9.091 1.00 95.94 86 SER A C 1
ATOM 655 O O . SER A 1 86 ? 3.014 0.006 9.916 1.00 95.94 86 SER A O 1
ATOM 657 N N . GLU A 1 87 ? 4.009 1.965 9.440 1.00 95.88 87 GLU A N 1
ATOM 658 C CA . GLU A 1 87 ? 4.224 2.375 10.827 1.00 95.88 87 GLU A CA 1
ATOM 659 C C . GLU A 1 87 ? 2.901 2.626 11.561 1.00 95.88 87 GLU A C 1
ATOM 661 O O . GLU A 1 87 ? 2.759 2.266 12.731 1.00 95.88 87 GLU A O 1
ATOM 666 N N . GLU A 1 88 ? 1.895 3.176 10.878 1.00 94.19 88 GLU A N 1
ATOM 667 C CA . GLU A 1 88 ? 0.524 3.298 11.386 1.00 94.19 88 GLU A CA 1
ATOM 668 C C . GLU A 1 88 ? -0.064 1.930 11.748 1.00 94.19 88 GLU A C 1
ATOM 670 O O . GLU A 1 88 ? -0.660 1.773 12.816 1.00 94.19 88 GLU A O 1
ATOM 675 N N . PHE A 1 89 ? 0.144 0.909 10.914 1.00 94.25 89 PHE A N 1
ATOM 676 C CA . PHE A 1 89 ? -0.307 -0.449 11.226 1.00 94.25 89 PHE A CA 1
ATOM 677 C C . PHE A 1 89 ? 0.461 -1.082 12.381 1.00 94.25 89 PHE A C 1
ATOM 679 O O . PHE A 1 89 ? -0.118 -1.865 13.136 1.00 94.25 89 PHE A O 1
ATOM 686 N N . ASP A 1 90 ? 1.730 -0.741 12.567 1.00 93.62 90 ASP A N 1
ATOM 687 C CA . ASP A 1 90 ? 2.518 -1.251 13.688 1.00 93.62 90 ASP A CA 1
ATOM 688 C C . ASP A 1 90 ? 2.093 -0.629 15.029 1.00 93.62 90 ASP A C 1
ATOM 690 O O . ASP A 1 90 ? 2.239 -1.267 16.077 1.00 93.62 90 ASP A O 1
ATOM 694 N N . LYS A 1 91 ? 1.448 0.544 15.011 1.00 91.88 91 LYS A N 1
ATOM 695 C CA . LYS A 1 91 ? 0.791 1.134 16.192 1.00 91.88 91 LYS A CA 1
ATOM 696 C C . LYS A 1 91 ? -0.498 0.405 16.593 1.00 91.88 91 LYS A C 1
ATOM 698 O O . LYS A 1 91 ? -0.961 0.573 17.720 1.00 91.88 91 LYS A O 1
ATOM 703 N N . LEU A 1 92 ? -1.077 -0.424 15.719 1.00 90.69 92 LEU A N 1
ATOM 704 C CA . LEU A 1 92 ? -2.277 -1.199 16.044 1.00 90.69 92 LEU A CA 1
ATOM 705 C C . LEU A 1 92 ? -1.954 -2.377 16.981 1.00 90.69 92 LEU A C 1
ATOM 707 O O . LEU A 1 92 ? -0.846 -2.930 16.935 1.00 90.69 92 LEU A O 1
ATOM 711 N N . PRO A 1 93 ? -2.934 -2.839 17.783 1.00 93.81 93 PRO A N 1
ATOM 712 C CA . PRO A 1 93 ? -2.795 -4.065 18.559 1.00 93.81 93 PRO A CA 1
ATOM 713 C C . PRO A 1 93 ? -2.405 -5.256 17.677 1.00 93.81 93 PRO A C 1
ATOM 715 O O . PRO A 1 93 ? -2.940 -5.424 16.580 1.00 93.81 93 PRO A O 1
ATOM 718 N N . VAL A 1 94 ? -1.508 -6.115 18.175 1.00 92.75 94 VAL A N 1
ATOM 719 C CA . VAL A 1 94 ? -0.877 -7.206 17.401 1.00 92.75 94 VAL A CA 1
ATOM 720 C C . VAL A 1 94 ? -1.897 -8.099 16.684 1.00 92.75 94 VAL A C 1
ATOM 722 O O . VAL A 1 94 ? -1.671 -8.482 15.541 1.00 92.75 94 VAL A O 1
ATOM 725 N N . PHE A 1 95 ? -3.043 -8.379 17.305 1.00 92.69 95 PHE A N 1
ATOM 726 C CA . PHE A 1 95 ? -4.092 -9.230 16.733 1.00 92.69 95 PHE A CA 1
ATOM 727 C C . PHE A 1 95 ? -4.918 -8.556 15.619 1.00 92.69 95 PHE A C 1
ATOM 729 O O . PHE A 1 95 ? -5.556 -9.252 14.834 1.00 92.69 95 PHE A O 1
ATOM 736 N N . ILE A 1 96 ? -4.894 -7.222 15.512 1.00 91.50 96 ILE A N 1
ATOM 737 C CA . ILE A 1 96 ? -5.573 -6.465 14.446 1.00 91.50 96 ILE A CA 1
ATOM 738 C C . ILE A 1 96 ? -4.657 -6.254 13.236 1.00 91.50 96 ILE A C 1
ATOM 740 O O . ILE A 1 96 ? -5.147 -6.166 12.109 1.00 91.50 96 ILE A O 1
ATOM 744 N N . ARG A 1 97 ? -3.330 -6.220 13.430 1.00 92.69 97 ARG A N 1
ATOM 745 C CA . ARG A 1 97 ? -2.367 -5.950 12.344 1.00 92.69 97 ARG A CA 1
ATOM 746 C C . ARG A 1 97 ? -2.553 -6.855 11.118 1.00 92.69 97 ARG A C 1
ATOM 748 O O . ARG A 1 97 ? -2.558 -6.312 10.011 1.00 92.69 97 ARG A O 1
ATOM 755 N N . PRO A 1 98 ? -2.750 -8.187 11.251 1.00 92.88 98 PRO A N 1
ATOM 756 C CA . PRO A 1 98 ? -2.974 -9.050 10.092 1.00 92.88 98 PRO A CA 1
ATOM 757 C C . PRO A 1 98 ? -4.233 -8.666 9.309 1.00 92.88 98 PRO A C 1
ATOM 759 O O . PRO A 1 98 ? -4.218 -8.660 8.079 1.00 92.88 98 PRO A O 1
ATOM 762 N N . LEU A 1 99 ? -5.305 -8.284 10.011 1.00 92.62 99 LEU A N 1
ATOM 763 C CA . LEU A 1 99 ? -6.558 -7.856 9.393 1.00 92.62 99 LEU A CA 1
ATOM 764 C C . LEU A 1 99 ? -6.395 -6.519 8.660 1.00 92.62 99 LEU A C 1
ATOM 766 O O . LEU A 1 99 ? -6.842 -6.401 7.522 1.00 92.62 99 LEU A O 1
ATOM 770 N N . ALA A 1 100 ? -5.715 -5.543 9.268 1.00 92.75 100 ALA A N 1
ATOM 771 C CA . ALA A 1 100 ? -5.438 -4.249 8.641 1.00 92.75 100 ALA A CA 1
ATOM 772 C C . ALA A 1 100 ? -4.578 -4.404 7.375 1.00 92.75 100 ALA A C 1
ATOM 774 O O . ALA A 1 100 ? -4.938 -3.903 6.311 1.00 92.75 100 ALA A O 1
ATOM 775 N N . ARG A 1 101 ? -3.494 -5.188 7.451 1.00 94.69 101 ARG A N 1
ATOM 776 C CA . ARG A 1 101 ? -2.609 -5.477 6.308 1.00 94.69 101 ARG A CA 1
ATOM 777 C C . ARG A 1 101 ? -3.329 -6.239 5.191 1.00 94.69 101 ARG A C 1
ATOM 779 O O . ARG A 1 101 ? -3.140 -5.925 4.016 1.00 94.69 101 ARG A O 1
ATOM 786 N N . SER A 1 102 ? -4.183 -7.202 5.541 1.00 93.31 102 SER A N 1
ATOM 787 C CA . SER A 1 102 ? -5.021 -7.923 4.573 1.00 93.31 102 SER A CA 1
ATOM 788 C C . SER A 1 102 ? -6.054 -7.000 3.916 1.00 93.31 102 SER A C 1
ATOM 790 O O . SER A 1 102 ? -6.207 -7.000 2.692 1.00 93.31 102 SER A O 1
ATOM 792 N N . GLY A 1 103 ? -6.708 -6.145 4.708 1.00 94.19 103 GLY A N 1
ATOM 793 C CA . GLY A 1 103 ? -7.647 -5.135 4.224 1.00 94.19 103 GLY A CA 1
ATOM 794 C C . GLY A 1 103 ? -6.995 -4.133 3.272 1.00 94.19 103 GLY A C 1
ATOM 795 O O . GLY A 1 103 ? -7.562 -3.841 2.219 1.00 94.19 103 GLY A O 1
ATOM 796 N N . PHE A 1 104 ? -5.782 -3.677 3.595 1.00 96.38 104 PHE A N 1
ATOM 797 C CA . PHE A 1 104 ? -4.968 -2.848 2.711 1.00 96.38 104 PHE A CA 1
ATOM 798 C C . PHE A 1 104 ? -4.679 -3.565 1.392 1.00 96.38 104 PHE A C 1
ATOM 800 O O . PHE A 1 104 ? -5.046 -3.042 0.346 1.00 96.38 104 PHE A O 1
ATOM 807 N N . LYS A 1 105 ? -4.130 -4.790 1.421 1.00 96.06 105 LYS A N 1
ATOM 808 C CA . LYS A 1 105 ? -3.836 -5.566 0.199 1.00 96.06 105 LYS A CA 1
ATOM 809 C C . LYS A 1 105 ? -5.075 -5.731 -0.683 1.00 96.06 105 LYS A C 1
ATOM 811 O O . LYS A 1 105 ? -4.991 -5.584 -1.897 1.00 96.06 105 LYS A O 1
ATOM 816 N N . LYS A 1 106 ? -6.238 -5.997 -0.083 1.00 94.88 106 LYS A N 1
ATOM 817 C CA . LYS A 1 106 ? -7.501 -6.153 -0.819 1.00 94.88 106 LYS A CA 1
ATOM 818 C C . LYS A 1 106 ? -7.939 -4.869 -1.536 1.00 94.88 106 LYS A C 1
ATOM 820 O O . LYS A 1 106 ? -8.533 -4.960 -2.604 1.00 94.88 106 LYS A O 1
ATOM 825 N N . LYS A 1 107 ? -7.685 -3.693 -0.952 1.00 94.44 107 LYS A N 1
ATOM 826 C CA . LYS A 1 107 ? -8.130 -2.393 -1.488 1.00 94.44 107 LYS A CA 1
ATOM 827 C C . LYS A 1 107 ? -7.091 -1.718 -2.382 1.00 94.44 107 LYS A C 1
ATOM 829 O O . LYS A 1 107 ? -7.458 -1.154 -3.402 1.00 94.44 107 LYS A O 1
ATOM 834 N N . ALA A 1 108 ? -5.816 -1.800 -2.014 1.00 94.81 108 ALA A N 1
ATOM 835 C CA . ALA A 1 108 ? -4.685 -1.193 -2.714 1.00 94.81 108 ALA A CA 1
ATOM 836 C C . ALA A 1 108 ? -3.974 -2.166 -3.676 1.00 94.81 108 ALA A C 1
ATOM 838 O O . ALA A 1 108 ? -2.920 -1.827 -4.210 1.00 94.81 108 ALA A O 1
ATOM 839 N N . VAL A 1 109 ? -4.537 -3.366 -3.884 1.00 93.75 109 VAL A N 1
ATOM 840 C CA . VAL A 1 109 ? -4.088 -4.451 -4.786 1.00 93.75 109 VAL A CA 1
ATOM 841 C C . VAL A 1 109 ? -2.768 -5.128 -4.388 1.00 93.75 109 VAL A C 1
ATOM 843 O O . VAL A 1 109 ? -2.648 -6.349 -4.494 1.00 93.75 109 VAL A O 1
ATOM 846 N N . LEU A 1 110 ? -1.792 -4.382 -3.875 1.00 92.69 110 LEU A N 1
ATOM 847 C CA . LEU A 1 110 ? -0.508 -4.900 -3.403 1.00 92.69 110 LEU A CA 1
ATOM 848 C C . LEU A 1 110 ? -0.424 -4.864 -1.873 1.00 92.69 110 LEU A C 1
ATOM 850 O O . LEU A 1 110 ? -1.030 -4.022 -1.211 1.00 92.69 110 LEU A O 1
ATOM 854 N N . SER A 1 111 ? 0.363 -5.776 -1.294 1.00 95.06 111 SER A N 1
ATOM 855 C CA . SER A 1 111 ? 0.782 -5.645 0.105 1.00 95.06 111 SER A CA 1
ATOM 856 C C . SER A 1 111 ? 1.700 -4.430 0.270 1.00 95.06 111 SER A C 1
ATOM 858 O O . SER A 1 111 ? 2.292 -3.954 -0.697 1.00 95.06 111 SER A O 1
ATOM 860 N N . ILE A 1 112 ? 1.864 -3.957 1.507 1.00 94.44 112 ILE A N 1
ATOM 861 C CA . ILE A 1 112 ? 2.798 -2.865 1.827 1.00 94.44 112 ILE A CA 1
ATOM 862 C C . ILE A 1 112 ? 4.215 -3.204 1.351 1.00 94.44 112 ILE A C 1
ATOM 864 O O . ILE A 1 112 ? 4.855 -2.387 0.700 1.00 94.44 112 ILE A O 1
ATOM 868 N N . GLN A 1 113 ? 4.679 -4.431 1.599 1.00 93.56 113 GLN A N 1
ATOM 869 C CA . GLN A 1 113 ? 6.012 -4.879 1.189 1.00 93.56 113 GLN A CA 1
ATOM 870 C C . GLN A 1 113 ? 6.165 -4.867 -0.336 1.00 93.56 113 GLN A C 1
ATOM 872 O O . GLN A 1 113 ? 7.203 -4.461 -0.853 1.00 93.56 113 GLN A O 1
ATOM 877 N N . ASN A 1 114 ? 5.127 -5.281 -1.067 1.00 94.12 114 ASN A N 1
ATOM 878 C CA . ASN A 1 114 ? 5.156 -5.271 -2.527 1.00 94.12 114 ASN A CA 1
ATOM 879 C C . ASN A 1 114 ? 5.111 -3.845 -3.080 1.00 94.12 114 ASN A C 1
ATOM 881 O O . ASN A 1 114 ? 5.789 -3.573 -4.063 1.00 94.12 114 ASN A O 1
ATOM 885 N N . TRP A 1 115 ? 4.386 -2.930 -2.432 1.00 95.50 115 TRP A N 1
ATOM 886 C CA . TRP A 1 115 ? 4.449 -1.504 -2.750 1.00 95.50 115 TRP A CA 1
ATOM 887 C C . TRP A 1 115 ? 5.851 -0.931 -2.534 1.00 95.50 115 TRP A C 1
ATOM 889 O O . TRP A 1 115 ? 6.377 -0.287 -3.433 1.00 95.50 115 TRP A O 1
ATOM 899 N N . GLN A 1 116 ? 6.484 -1.206 -1.390 1.00 94.00 116 GLN A N 1
ATOM 900 C CA . GLN A 1 116 ? 7.843 -0.734 -1.095 1.00 94.00 116 GLN A CA 1
ATOM 901 C C . GLN A 1 116 ? 8.855 -1.228 -2.133 1.00 94.00 116 GLN A C 1
ATOM 903 O O . GLN A 1 116 ? 9.600 -0.422 -2.684 1.00 94.00 116 GLN A O 1
ATOM 908 N N . ARG A 1 117 ? 8.837 -2.531 -2.444 1.00 92.62 117 ARG A N 1
ATOM 909 C CA . ARG A 1 117 ? 9.706 -3.126 -3.474 1.00 92.62 117 ARG A CA 1
ATOM 910 C C . ARG A 1 117 ? 9.437 -2.531 -4.851 1.00 92.62 117 ARG A C 1
ATOM 912 O O . ARG A 1 117 ? 10.378 -2.209 -5.562 1.00 92.62 117 ARG A O 1
ATOM 919 N N . TYR A 1 118 ? 8.165 -2.371 -5.215 1.00 92.94 118 TYR A N 1
ATOM 920 C CA . TYR A 1 118 ? 7.788 -1.806 -6.506 1.00 92.94 118 TYR A CA 1
ATOM 921 C C . TYR A 1 118 ? 8.282 -0.366 -6.655 1.00 92.94 118 TYR A C 1
ATOM 923 O O . TYR A 1 118 ? 8.912 -0.044 -7.653 1.00 92.94 118 TYR A O 1
ATOM 931 N N . ILE A 1 119 ? 8.072 0.487 -5.651 1.00 92.44 119 ILE A N 1
ATOM 932 C CA . ILE A 1 119 ? 8.544 1.877 -5.688 1.00 92.44 119 ILE A CA 1
ATOM 933 C C . ILE A 1 119 ? 10.074 1.929 -5.708 1.00 92.44 119 ILE A C 1
ATOM 935 O O . ILE A 1 119 ? 10.650 2.741 -6.419 1.00 92.44 119 ILE A O 1
ATOM 939 N N . GLU A 1 120 ? 10.750 1.047 -4.972 1.00 90.50 120 GLU A N 1
ATOM 940 C CA . GLU A 1 120 ? 12.212 0.965 -4.989 1.00 90.50 120 GLU A CA 1
ATOM 941 C C . GLU A 1 120 ? 12.757 0.573 -6.365 1.00 90.50 120 GLU A C 1
ATOM 943 O O . GLU A 1 120 ? 13.717 1.184 -6.831 1.00 90.50 120 GLU A O 1
ATOM 948 N N . GLN A 1 121 ? 12.099 -0.366 -7.049 1.00 89.69 121 GLN A N 1
ATOM 949 C CA . GLN A 1 121 ? 12.396 -0.679 -8.446 1.00 89.69 121 GLN A CA 1
ATOM 950 C C . GLN A 1 121 ? 12.154 0.534 -9.345 1.00 89.69 121 GLN A C 1
ATOM 952 O O . GLN A 1 121 ? 13.030 0.872 -10.129 1.00 89.69 121 GLN A O 1
ATOM 957 N N . LEU A 1 122 ? 11.030 1.242 -9.193 1.00 87.62 122 LEU A N 1
ATOM 958 C CA . LEU A 1 122 ? 10.731 2.435 -9.993 1.00 87.62 122 LEU A CA 1
ATOM 959 C C . LEU A 1 122 ? 11.766 3.546 -9.808 1.00 87.62 122 LEU A C 1
ATOM 961 O O . LEU A 1 122 ? 12.199 4.133 -10.793 1.00 87.62 122 LEU A O 1
ATOM 965 N N . VAL A 1 123 ? 12.205 3.812 -8.577 1.00 85.81 123 VAL A N 1
ATOM 966 C CA . VAL A 1 123 ? 13.259 4.801 -8.294 1.00 85.81 123 VAL A CA 1
ATOM 967 C C . VAL A 1 123 ? 14.579 4.397 -8.964 1.00 85.81 123 VAL A C 1
ATOM 969 O O . VAL A 1 123 ? 15.271 5.244 -9.532 1.00 85.81 123 VAL A O 1
ATOM 972 N N . GLN A 1 124 ? 14.921 3.104 -8.945 1.00 82.12 124 GLN A N 1
ATOM 973 C CA . GLN A 1 124 ? 16.116 2.585 -9.616 1.00 82.12 124 GLN A CA 1
ATOM 974 C C . GLN A 1 124 ? 15.999 2.661 -11.146 1.00 82.12 124 GLN A C 1
ATOM 976 O O . GLN A 1 124 ? 16.934 3.113 -11.797 1.00 82.12 124 GLN A O 1
ATOM 981 N N . THR A 1 125 ? 14.858 2.275 -11.722 1.00 79.75 125 THR A N 1
ATOM 982 C CA . THR A 1 125 ? 14.591 2.311 -13.170 1.00 79.75 125 THR A CA 1
ATOM 983 C C . THR A 1 125 ? 14.568 3.742 -13.703 1.00 79.75 125 THR A C 1
ATOM 985 O O . THR A 1 125 ? 15.201 4.010 -14.723 1.00 79.75 125 THR A O 1
ATOM 988 N N . ASN A 1 126 ? 13.920 4.666 -12.985 1.00 69.06 126 ASN A N 1
ATOM 989 C CA . ASN A 1 126 ? 13.876 6.084 -13.341 1.00 69.06 126 ASN A CA 1
ATOM 990 C C . ASN A 1 126 ? 15.280 6.708 -13.339 1.00 69.06 126 ASN A C 1
ATOM 992 O O . ASN A 1 126 ? 15.614 7.500 -14.203 1.00 69.06 126 ASN A O 1
ATOM 996 N N . SER A 1 127 ? 16.155 6.282 -12.424 1.00 62.38 127 SER A N 1
ATOM 997 C CA . SER A 1 127 ? 17.544 6.764 -12.377 1.00 62.38 127 SER A CA 1
ATOM 998 C C . SER A 1 127 ? 18.429 6.228 -13.515 1.00 62.38 127 SER A C 1
ATOM 1000 O O . SER A 1 127 ? 19.532 6.732 -13.723 1.00 62.38 12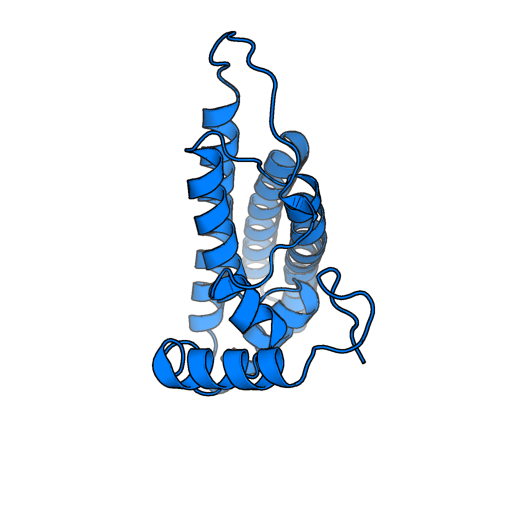7 SER A O 1
ATOM 1002 N N . VAL A 1 128 ? 18.000 5.171 -14.216 1.00 57.28 128 VAL A N 1
ATOM 1003 C CA . VAL A 1 128 ? 18.834 4.395 -15.150 1.00 57.28 128 VAL A CA 1
ATOM 1004 C C . VAL A 1 128 ? 18.230 4.388 -16.560 1.00 57.28 128 VAL A C 1
ATOM 1006 O O . VAL A 1 128 ? 18.317 3.372 -17.224 1.00 57.28 128 VAL A O 1
ATOM 1009 N N . ASN A 1 129 ? 17.620 5.478 -17.056 1.00 54.84 129 ASN A N 1
ATOM 1010 C CA . ASN A 1 129 ? 17.121 5.603 -18.451 1.00 54.84 129 ASN A CA 1
ATOM 1011 C C . ASN A 1 129 ? 16.417 4.333 -18.996 1.00 54.84 129 ASN A C 1
ATOM 1013 O O . ASN A 1 129 ? 16.505 4.001 -20.181 1.00 54.84 129 ASN A O 1
ATOM 1017 N N . ALA A 1 130 ? 15.782 3.571 -18.110 1.00 58.81 130 ALA A N 1
ATOM 1018 C CA . ALA A 1 130 ? 15.220 2.269 -18.406 1.00 58.81 130 ALA A CA 1
ATOM 1019 C C . ALA A 1 130 ? 13.723 2.452 -18.629 1.00 58.81 130 ALA A C 1
ATOM 1021 O O . ALA A 1 130 ? 13.121 3.367 -18.075 1.00 58.81 130 ALA A O 1
ATOM 1022 N N . ASN A 1 131 ? 13.143 1.598 -19.471 1.00 65.50 131 ASN A N 1
ATOM 1023 C CA . ASN A 1 131 ? 11.772 1.728 -19.955 1.00 65.50 131 ASN A CA 1
ATOM 1024 C C . ASN A 1 131 ? 10.778 1.729 -18.775 1.00 65.50 131 ASN A C 1
ATOM 1026 O O . ASN A 1 131 ? 10.445 0.678 -18.225 1.00 65.50 131 ASN A O 1
ATOM 1030 N N . PHE A 1 132 ? 10.382 2.923 -18.334 1.00 77.19 132 PHE A N 1
ATOM 1031 C CA . PHE A 1 132 ? 9.503 3.135 -17.195 1.00 77.19 132 PHE A CA 1
ATOM 1032 C C . PHE A 1 132 ? 8.055 2.953 -17.648 1.00 77.19 132 PHE A C 1
ATOM 1034 O O . PHE A 1 132 ? 7.548 3.706 -18.478 1.00 77.19 132 PHE A O 1
ATOM 1041 N N . ASP A 1 133 ? 7.383 1.938 -17.110 1.00 82.94 133 ASP A N 1
ATOM 1042 C CA . ASP A 1 133 ? 5.992 1.644 -17.454 1.00 82.94 133 ASP A CA 1
ATOM 1043 C C . ASP A 1 133 ? 5.031 2.560 -16.674 1.00 82.94 133 ASP A C 1
ATOM 1045 O O . ASP A 1 133 ? 4.572 2.248 -15.565 1.00 82.94 133 ASP A O 1
ATOM 1049 N N . HIS A 1 134 ? 4.754 3.723 -17.269 1.00 82.75 134 HIS A N 1
ATOM 1050 C CA . HIS A 1 134 ? 3.820 4.720 -16.746 1.00 82.75 134 HIS A CA 1
ATOM 1051 C C . HIS A 1 134 ? 2.392 4.166 -16.607 1.00 82.75 134 HIS A C 1
ATOM 1053 O O . HIS A 1 134 ? 1.718 4.461 -15.616 1.00 82.75 134 HIS A O 1
ATOM 1059 N N . GLU A 1 135 ? 1.924 3.332 -17.542 1.00 85.81 135 GLU A N 1
ATOM 1060 C CA . GLU A 1 135 ? 0.562 2.785 -17.498 1.00 85.81 135 GL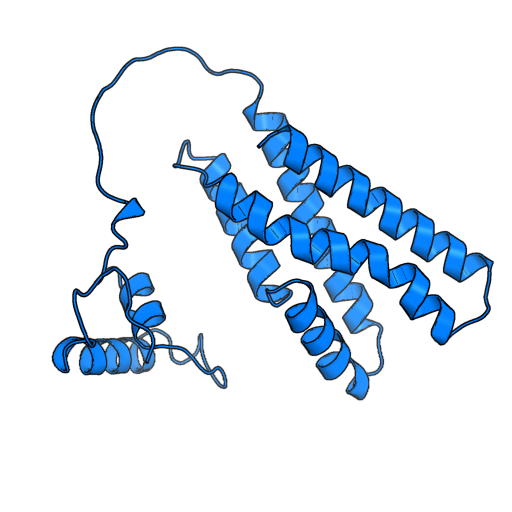U A CA 1
ATOM 1061 C C . GLU A 1 135 ? 0.376 1.845 -16.306 1.00 85.81 135 GLU A C 1
ATOM 1063 O O . GLU A 1 135 ? -0.612 1.951 -15.566 1.00 85.81 135 GLU A O 1
ATOM 1068 N N . LEU A 1 136 ? 1.350 0.967 -16.062 1.00 87.38 136 LEU A N 1
ATOM 1069 C CA . LEU A 1 136 ? 1.325 0.066 -14.915 1.00 87.38 136 LEU A CA 1
ATOM 1070 C C . LEU A 1 136 ? 1.340 0.837 -13.590 1.00 87.38 136 LEU A C 1
ATOM 1072 O O . LEU A 1 136 ? 0.625 0.458 -12.651 1.00 87.38 136 LEU A O 1
ATOM 1076 N N . LEU A 1 137 ? 2.113 1.925 -13.510 1.00 90.06 137 LEU A N 1
ATOM 1077 C CA . LEU A 1 137 ? 2.126 2.797 -12.338 1.00 90.06 137 LEU A CA 1
ATOM 1078 C C . LEU A 1 137 ? 0.755 3.442 -12.121 1.00 90.06 137 LEU A C 1
ATOM 1080 O O . LEU A 1 137 ? 0.195 3.328 -11.027 1.00 90.06 137 LEU A O 1
ATOM 1084 N N . LEU A 1 138 ? 0.172 4.058 -13.150 1.00 89.44 138 LEU A N 1
ATOM 1085 C CA . LEU A 1 138 ? -1.150 4.687 -13.070 1.00 89.44 138 LEU A CA 1
ATOM 1086 C C . LEU A 1 138 ? -2.236 3.686 -12.648 1.00 89.44 138 LEU A C 1
ATOM 1088 O O . LEU A 1 138 ? -3.044 3.988 -11.758 1.00 89.44 138 LEU A O 1
ATOM 1092 N N . HIS A 1 139 ? -2.215 2.479 -13.221 1.00 90.38 139 HIS A N 1
ATOM 1093 C CA . HIS A 1 139 ? -3.138 1.398 -12.879 1.00 90.38 139 HIS A CA 1
ATOM 1094 C C . HIS A 1 139 ? -3.027 0.993 -11.402 1.00 90.38 139 HIS A C 1
ATOM 1096 O O . HIS A 1 139 ? -4.043 0.773 -10.742 1.00 90.38 139 HIS A O 1
ATOM 1102 N N . ARG A 1 140 ? -1.810 0.931 -10.847 1.00 92.62 140 ARG A N 1
ATOM 1103 C CA . ARG A 1 140 ? -1.581 0.592 -9.430 1.00 92.62 140 ARG A CA 1
ATOM 1104 C C . ARG A 1 140 ? -1.900 1.753 -8.484 1.00 92.62 140 ARG A C 1
ATOM 1106 O O . ARG A 1 140 ? -2.399 1.517 -7.384 1.00 92.62 140 ARG A O 1
ATOM 1113 N N . LEU A 1 141 ? -1.672 3.001 -8.895 1.00 95.12 141 LEU A N 1
ATOM 1114 C CA . LEU A 1 141 ? -1.968 4.182 -8.076 1.00 95.12 141 LEU A CA 1
ATOM 1115 C C . LEU A 1 141 ? -3.467 4.398 -7.862 1.00 95.12 141 LEU A C 1
ATOM 1117 O O . LEU A 1 141 ? -3.857 4.894 -6.808 1.00 95.12 141 LEU A O 1
ATOM 1121 N N . ALA A 1 142 ? -4.324 4.045 -8.823 1.00 94.69 142 ALA A N 1
ATOM 1122 C CA . ALA A 1 142 ? -5.767 4.261 -8.692 1.00 94.69 14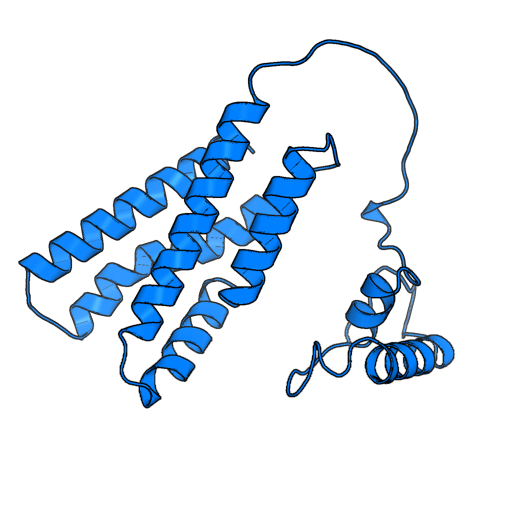2 ALA A CA 1
ATOM 1123 C C . ALA A 1 142 ? -6.402 3.515 -7.489 1.00 94.69 142 ALA A C 1
ATOM 1125 O O . ALA A 1 142 ? -7.089 4.159 -6.690 1.00 94.69 142 ALA A O 1
ATOM 1126 N N . PRO A 1 143 ? -6.155 2.209 -7.268 1.00 94.94 143 PRO A N 1
ATOM 1127 C CA . PRO A 1 143 ? -6.590 1.515 -6.055 1.00 94.94 143 PRO A CA 1
ATOM 1128 C C . PRO A 1 143 ? -6.013 2.094 -4.755 1.00 94.94 143 PRO A C 1
ATOM 1130 O O . PRO A 1 143 ? -6.733 2.196 -3.760 1.00 94.94 143 PRO A O 1
ATOM 1133 N N . LEU A 1 144 ? -4.741 2.510 -4.751 1.00 97.31 144 LEU A N 1
ATOM 1134 C CA . LEU A 1 144 ? -4.109 3.137 -3.583 1.00 97.31 144 LEU A CA 1
ATOM 1135 C C . LEU A 1 144 ? -4.763 4.484 -3.239 1.00 97.31 144 LEU A C 1
ATOM 1137 O O . LEU A 1 144 ? -5.057 4.751 -2.075 1.00 97.31 144 LEU A O 1
ATOM 1141 N N . GLU A 1 145 ? -5.056 5.302 -4.248 1.00 96.69 145 GLU A N 1
ATOM 1142 C CA . GLU A 1 145 ? -5.780 6.565 -4.089 1.00 96.69 145 GLU A CA 1
ATOM 1143 C C . GLU A 1 145 ? -7.167 6.333 -3.476 1.00 96.69 145 GLU A C 1
ATOM 1145 O O . GLU A 1 145 ? -7.558 7.014 -2.527 1.00 96.69 145 GLU A O 1
ATOM 1150 N N . ASN A 1 146 ? -7.898 5.337 -3.983 1.00 96.12 146 ASN A N 1
ATOM 1151 C CA . ASN A 1 146 ? -9.216 4.974 -3.466 1.00 96.12 146 ASN A CA 1
ATOM 1152 C C . ASN A 1 146 ? -9.150 4.481 -2.017 1.00 96.12 146 ASN A C 1
ATOM 1154 O O . ASN A 1 146 ? -10.019 4.831 -1.217 1.00 96.12 146 ASN A O 1
ATOM 1158 N N . TYR A 1 147 ? -8.119 3.709 -1.663 1.00 97.50 147 TYR A N 1
ATOM 1159 C CA . TYR A 1 147 ? -7.871 3.318 -0.278 1.00 97.50 147 TYR A CA 1
ATOM 1160 C C . TYR A 1 147 ? -7.693 4.553 0.615 1.00 97.50 147 TYR A C 1
ATOM 1162 O O . TYR A 1 147 ? -8.429 4.697 1.589 1.00 97.50 147 TYR A O 1
ATOM 1170 N N . ILE A 1 148 ? -6.789 5.472 0.253 1.00 97.44 148 ILE A N 1
ATOM 1171 C CA . ILE A 1 148 ? -6.489 6.679 1.044 1.00 97.44 148 ILE A CA 1
ATOM 1172 C C . ILE A 1 148 ? -7.733 7.566 1.197 1.00 97.44 148 ILE A C 1
ATOM 1174 O O . ILE A 1 148 ? -8.028 8.016 2.302 1.00 97.44 148 ILE A O 1
ATOM 1178 N N . LYS A 1 149 ? -8.522 7.757 0.130 1.00 96.62 149 LYS A N 1
ATOM 1179 C CA . LYS A 1 149 ? -9.802 8.493 0.190 1.00 96.62 149 LYS A CA 1
ATOM 1180 C C . LYS A 1 149 ? -10.810 7.866 1.157 1.00 96.62 149 LYS A C 1
ATOM 1182 O O . LYS A 1 149 ? -11.624 8.582 1.734 1.00 96.62 149 LYS A O 1
ATOM 1187 N N . GLY A 1 150 ? -10.782 6.544 1.316 1.00 95.50 150 GLY A N 1
ATOM 1188 C CA . GLY A 1 150 ? -11.689 5.812 2.201 1.00 95.50 150 GLY A CA 1
ATOM 1189 C C . GLY A 1 150 ? -11.319 5.884 3.684 1.00 95.50 150 GLY A C 1
ATOM 1190 O O . GLY A 1 150 ? -12.209 5.774 4.530 1.00 95.50 150 GLY A O 1
ATOM 1191 N N . VAL A 1 151 ? -10.039 6.101 4.014 1.00 95.44 151 VAL A N 1
ATOM 1192 C CA . VAL A 1 151 ? -9.533 6.049 5.398 1.00 95.44 151 VAL A CA 1
ATOM 1193 C C . VAL A 1 151 ? -10.289 6.988 6.350 1.00 95.44 151 VAL A C 1
ATOM 1195 O O . VAL A 1 151 ? -10.744 6.491 7.379 1.00 95.44 151 VAL A O 1
ATOM 1198 N N . PRO A 1 152 ? -10.525 8.284 6.054 1.00 93.75 152 PRO A N 1
ATOM 1199 C CA . PRO A 1 152 ? -11.224 9.169 6.993 1.00 93.75 152 PRO A CA 1
ATOM 1200 C C . PRO A 1 152 ? -12.633 8.677 7.350 1.00 93.75 152 PRO A C 1
ATOM 1202 O O . PRO A 1 152 ? -13.019 8.665 8.520 1.00 93.75 152 PRO A O 1
ATOM 1205 N N . ALA A 1 153 ? -13.388 8.209 6.351 1.00 94.12 153 ALA A N 1
ATOM 1206 C CA . ALA A 1 153 ? -14.744 7.700 6.546 1.00 94.12 153 ALA A CA 1
ATOM 1207 C C . ALA A 1 153 ? -14.766 6.375 7.322 1.00 94.12 153 ALA A C 1
ATOM 1209 O O . ALA A 1 153 ? -15.707 6.115 8.071 1.00 94.12 153 ALA A O 1
ATOM 1210 N N . GLU A 1 154 ? -13.751 5.528 7.150 1.00 93.44 154 GLU A N 1
ATOM 1211 C CA . GLU A 1 154 ? -13.600 4.293 7.921 1.00 93.44 154 GLU A CA 1
ATOM 1212 C C . GLU A 1 154 ? -13.203 4.581 9.365 1.00 93.44 154 GLU A C 1
ATOM 1214 O O . GLU A 1 154 ? -13.826 4.042 10.277 1.00 93.44 154 GLU A O 1
ATOM 1219 N N . THR A 1 155 ? -12.248 5.482 9.586 1.00 91.38 155 THR A N 1
ATOM 1220 C CA . THR A 1 155 ? -11.806 5.901 10.920 1.00 91.38 155 THR A CA 1
ATOM 1221 C C . THR A 1 155 ? -12.947 6.527 11.726 1.00 91.38 155 THR A C 1
ATOM 1223 O O . THR A 1 155 ? -13.126 6.187 12.897 1.00 91.38 155 THR A O 1
ATOM 1226 N N . ALA A 1 156 ? -13.799 7.343 11.095 1.00 93.44 156 ALA A N 1
ATOM 1227 C CA . ALA A 1 156 ? -14.983 7.942 11.724 1.00 93.44 156 ALA A CA 1
ATOM 1228 C C . ALA A 1 156 ? -16.013 6.916 12.242 1.00 93.44 156 ALA A C 1
ATOM 1230 O O . ALA A 1 156 ? -16.874 7.256 13.051 1.00 93.44 156 ALA A O 1
ATOM 1231 N N . ARG A 1 157 ? -15.936 5.645 11.819 1.00 94.12 157 ARG A N 1
ATOM 1232 C CA . ARG A 1 157 ? -16.791 4.569 12.358 1.00 94.12 157 ARG A CA 1
ATOM 1233 C C . ARG A 1 157 ? -16.351 4.099 13.742 1.00 94.12 157 ARG A C 1
ATOM 1235 O O . ARG A 1 157 ? -17.145 3.472 14.438 1.00 94.12 157 ARG A O 1
ATOM 1242 N N . PHE A 1 158 ? -15.105 4.371 14.123 1.00 90.88 158 PHE A N 1
ATOM 1243 C CA . PHE A 1 158 ? -14.487 3.840 15.339 1.00 90.88 158 PHE A CA 1
ATOM 1244 C C . PHE A 1 158 ? -14.209 4.907 16.400 1.00 90.88 158 PHE A C 1
ATOM 1246 O O . PHE A 1 158 ? -13.970 4.560 17.553 1.00 90.88 158 PHE A O 1
ATOM 1253 N N . THR A 1 159 ? -14.260 6.191 16.045 1.00 92.50 159 THR A N 1
ATOM 1254 C CA . THR A 1 159 ? -14.036 7.303 16.976 1.00 92.50 159 THR A CA 1
ATOM 1255 C C . THR A 1 159 ? -14.895 8.517 16.623 1.00 92.50 159 THR A C 1
ATOM 1257 O O . THR A 1 159 ? -15.281 8.700 15.471 1.00 92.50 159 THR A O 1
ATOM 1260 N N . LYS A 1 160 ? -15.194 9.342 17.633 1.00 92.94 160 LYS A N 1
ATOM 1261 C CA . LYS A 1 160 ? -15.882 10.641 17.508 1.00 92.94 160 LYS A CA 1
ATOM 1262 C C . LYS A 1 160 ? -14.973 11.826 17.856 1.00 92.94 160 LYS A C 1
ATOM 1264 O O . LYS A 1 160 ? -15.462 12.940 17.989 1.00 92.94 160 LYS A O 1
ATOM 1269 N N . ASP A 1 161 ? -13.683 11.576 18.064 1.00 96.56 161 ASP A N 1
ATOM 1270 C CA . ASP A 1 161 ? -12.702 12.628 18.325 1.00 96.56 161 ASP A CA 1
ATOM 1271 C C . ASP A 1 161 ? -12.510 13.482 17.063 1.00 96.56 161 ASP A C 1
ATOM 1273 O O . ASP A 1 161 ? -11.891 13.051 16.090 1.00 96.56 161 ASP A O 1
ATOM 1277 N N . GLU A 1 162 ? -13.089 14.682 17.071 1.00 94.12 162 GLU A N 1
ATOM 1278 C CA . GLU A 1 162 ? -13.075 15.597 15.929 1.00 94.12 162 GLU A CA 1
ATOM 1279 C C . GLU A 1 162 ? -11.666 16.084 15.583 1.00 94.12 162 GLU A C 1
ATOM 1281 O O . GLU A 1 162 ? -11.352 16.242 14.401 1.00 94.12 162 GLU A O 1
ATOM 1286 N N . GLN A 1 163 ? -10.804 16.284 16.585 1.00 94.31 163 GLN A N 1
ATOM 1287 C CA . GLN A 1 163 ? -9.436 16.734 16.348 1.00 94.31 163 GLN A CA 1
ATOM 1288 C C . GLN A 1 163 ? -8.648 15.635 15.637 1.00 94.31 163 GLN A C 1
ATOM 1290 O O . GLN A 1 163 ? -8.046 15.884 14.591 1.00 94.31 163 GLN A O 1
ATOM 1295 N N . PHE A 1 164 ? -8.725 14.408 16.150 1.00 92.81 164 PHE A N 1
ATOM 1296 C CA . PHE A 1 164 ? -8.073 13.261 15.527 1.00 92.81 164 PHE A CA 1
ATOM 1297 C C . PHE A 1 164 ? -8.597 13.000 14.105 1.00 92.81 164 PHE A C 1
ATOM 1299 O O . PHE A 1 164 ? -7.818 12.748 13.187 1.00 92.81 164 PHE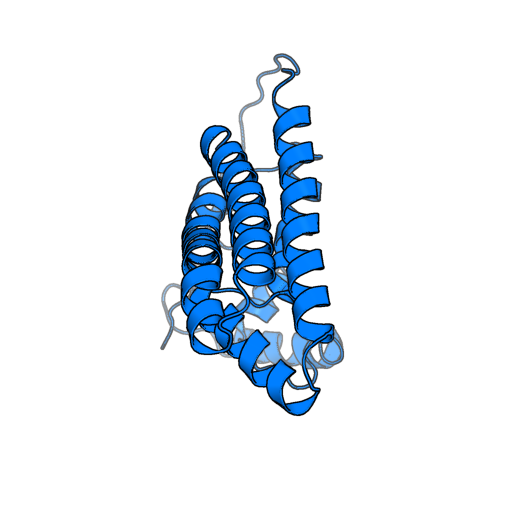 A O 1
ATOM 1306 N N . LEU A 1 165 ? -9.912 13.100 13.879 1.00 92.19 165 LEU A N 1
ATOM 1307 C CA . LEU A 1 165 ? -10.488 12.941 12.539 1.00 92.19 165 LEU A CA 1
ATOM 1308 C C . LEU A 1 165 ? -10.021 14.032 11.567 1.00 92.19 165 LEU A C 1
ATOM 1310 O O . LEU A 1 165 ? -9.800 13.739 10.389 1.00 92.19 165 LEU A O 1
ATOM 1314 N N . ASN A 1 166 ? -9.837 15.264 12.044 1.00 93.75 166 ASN A N 1
ATOM 1315 C CA . ASN A 1 166 ? -9.281 16.343 11.236 1.00 93.75 166 ASN A CA 1
ATOM 1316 C C . ASN A 1 166 ? -7.813 16.078 10.867 1.00 93.75 166 ASN A C 1
ATOM 1318 O O . ASN A 1 166 ? -7.444 16.231 9.704 1.00 93.75 166 ASN A O 1
ATOM 1322 N N . GLU A 1 167 ? -6.995 15.612 11.814 1.00 94.00 167 GLU A N 1
ATOM 1323 C CA . GLU A 1 167 ? -5.602 15.215 11.559 1.00 94.00 167 GLU A CA 1
ATOM 1324 C C . GLU A 1 167 ? -5.523 14.105 10.501 1.00 94.00 167 GLU A C 1
ATOM 1326 O O . GLU A 1 167 ? -4.784 14.227 9.522 1.00 94.00 167 GLU A O 1
ATOM 1331 N N . VAL A 1 168 ? -6.354 13.065 10.625 1.00 93.56 168 VAL A N 1
ATOM 1332 C CA . VAL A 1 168 ? -6.442 11.981 9.632 1.00 93.56 168 VAL A CA 1
ATOM 1333 C C . VAL A 1 168 ? -6.834 12.517 8.254 1.00 93.56 168 VAL A C 1
ATOM 1335 O O . VAL A 1 168 ? -6.262 12.093 7.247 1.00 93.56 168 VAL A O 1
ATOM 1338 N N . ASN A 1 169 ? -7.784 13.452 8.186 1.00 93.06 169 ASN A N 1
ATOM 1339 C CA . ASN A 1 169 ? -8.215 14.050 6.926 1.00 93.06 169 ASN A CA 1
ATOM 1340 C C . ASN A 1 169 ? -7.085 14.855 6.266 1.00 93.06 169 ASN A C 1
ATOM 1342 O O . ASN A 1 169 ? -6.813 14.654 5.084 1.00 93.06 169 ASN A O 1
ATOM 1346 N N . ILE A 1 170 ? -6.381 15.696 7.030 1.00 93.06 170 ILE A N 1
ATOM 1347 C CA . ILE A 1 170 ? -5.234 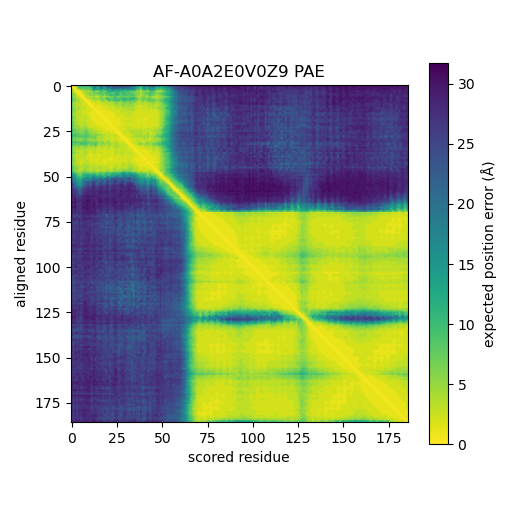16.478 6.542 1.00 93.06 170 ILE A CA 1
ATOM 1348 C C . ILE A 1 170 ? -4.138 15.546 6.015 1.00 93.06 170 ILE A C 1
ATOM 1350 O O . ILE A 1 170 ? -3.671 15.719 4.889 1.00 93.06 170 ILE A O 1
ATOM 1354 N N . THR A 1 171 ? -3.773 14.510 6.775 1.00 94.75 171 THR A N 1
ATOM 1355 C CA . THR A 1 171 ? -2.774 13.524 6.342 1.00 94.75 171 THR A CA 1
ATOM 1356 C C . THR A 1 171 ? -3.199 12.826 5.050 1.00 94.75 171 THR A C 1
ATOM 1358 O O . THR A 1 171 ? -2.399 12.703 4.122 1.00 94.75 171 THR A O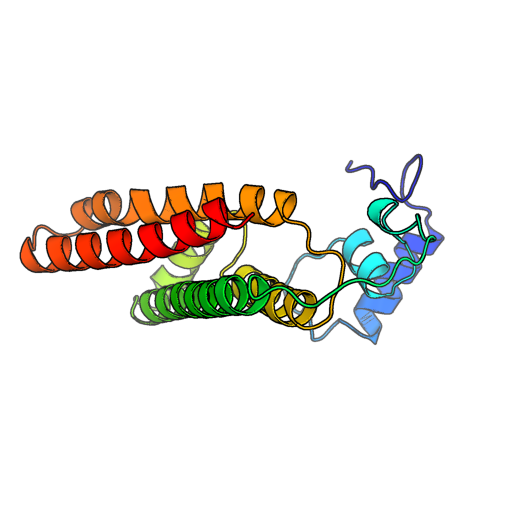 1
ATOM 1361 N N . CYS A 1 172 ? -4.464 12.412 4.934 1.00 95.12 172 CYS A N 1
ATOM 1362 C CA . CYS A 1 172 ? -4.965 11.791 3.706 1.00 95.12 172 CYS A CA 1
ATOM 1363 C C . CYS A 1 172 ? -4.945 12.765 2.520 1.00 95.12 172 CYS A C 1
ATOM 1365 O O . CYS A 1 172 ? -4.553 12.368 1.425 1.00 95.12 172 CYS A O 1
ATOM 1367 N N . GLN A 1 173 ? -5.309 14.033 2.716 1.00 93.75 173 GLN A N 1
ATOM 1368 C CA . GLN A 1 173 ? -5.263 15.051 1.662 1.00 93.75 173 GLN A CA 1
ATOM 1369 C C . GLN A 1 173 ? -3.838 15.299 1.162 1.00 93.75 173 GLN A C 1
ATOM 1371 O O . GLN A 1 173 ? -3.615 15.276 -0.048 1.00 93.75 173 GLN A O 1
ATOM 1376 N N . ASN A 1 174 ? -2.868 15.442 2.067 1.00 93.19 174 ASN A N 1
ATOM 1377 C CA . ASN A 1 174 ? -1.458 15.619 1.704 1.00 93.19 174 ASN A CA 1
ATOM 1378 C C . ASN A 1 174 ? -0.944 14.444 0.859 1.00 93.19 174 ASN A C 1
ATOM 1380 O O . ASN A 1 174 ? -0.310 14.643 -0.177 1.00 93.19 174 ASN A O 1
ATOM 1384 N N . ARG A 1 175 ? -1.295 13.213 1.248 1.00 97.56 175 ARG A N 1
ATOM 1385 C CA . ARG A 1 175 ? -0.956 12.003 0.485 1.00 97.56 175 ARG A CA 1
ATOM 1386 C C . ARG A 1 175 ? -1.589 12.015 -0.910 1.00 97.56 175 ARG A C 1
ATOM 1388 O O . ARG A 1 175 ? -0.925 11.687 -1.889 1.00 97.56 175 ARG A O 1
ATOM 1395 N N . LEU A 1 176 ? -2.855 12.419 -1.027 1.00 95.75 176 LEU A N 1
ATOM 1396 C CA . LEU A 1 176 ? -3.552 12.490 -2.316 1.00 95.75 176 LEU A CA 1
ATOM 1397 C C . LEU A 1 176 ? -2.938 13.522 -3.269 1.00 95.75 176 LEU A C 1
ATOM 1399 O O . LEU A 1 176 ? -2.887 13.255 -4.467 1.00 95.75 176 LEU A O 1
ATOM 1403 N N . ILE A 1 177 ? -2.439 14.650 -2.755 1.00 94.12 177 ILE A N 1
ATOM 1404 C CA . ILE A 1 177 ? -1.740 15.662 -3.564 1.00 94.12 177 ILE A CA 1
ATOM 1405 C C . ILE A 1 177 ? -0.500 15.052 -4.228 1.00 94.12 177 ILE A C 1
ATOM 1407 O O . ILE A 1 177 ? -0.309 15.226 -5.429 1.00 94.12 177 ILE A O 1
ATOM 1411 N N . ILE A 1 178 ? 0.293 14.275 -3.485 1.00 94.06 178 ILE A N 1
ATOM 1412 C CA . ILE A 1 178 ? 1.485 13.593 -4.019 1.00 94.06 178 ILE A CA 1
ATOM 1413 C C . ILE A 1 178 ? 1.087 12.589 -5.108 1.00 94.06 178 ILE A C 1
ATOM 1415 O O . ILE A 1 178 ? 1.663 12.585 -6.195 1.00 94.06 178 ILE A O 1
ATOM 1419 N N . LEU A 1 179 ? 0.050 11.780 -4.869 1.00 94.25 179 LEU A N 1
ATOM 1420 C CA . LEU A 1 179 ? -0.450 10.826 -5.865 1.00 94.25 179 LEU A CA 1
ATOM 1421 C C . LEU A 1 179 ? -0.928 11.527 -7.146 1.00 94.25 179 LEU A C 1
ATOM 1423 O O . LEU A 1 179 ? -0.674 11.036 -8.244 1.00 94.25 179 LEU A O 1
ATOM 1427 N N . GLN A 1 180 ? -1.605 12.670 -7.026 1.00 93.38 180 GLN A N 1
ATOM 1428 C CA . GLN A 1 180 ? -2.039 13.471 -8.174 1.00 93.38 180 GLN A CA 1
ATOM 1429 C C . GLN A 1 180 ? -0.858 14.093 -8.922 1.00 93.38 180 GLN A C 1
ATOM 1431 O O . GLN A 1 180 ? -0.850 14.076 -10.153 1.00 93.38 180 GLN A O 1
ATOM 1436 N N . ALA A 1 181 ? 0.150 14.583 -8.199 1.00 90.81 181 ALA A N 1
ATOM 1437 C CA . ALA A 1 181 ? 1.373 15.107 -8.792 1.00 90.81 181 ALA A CA 1
ATOM 1438 C C . ALA A 1 181 ? 2.076 14.033 -9.635 1.00 90.81 181 ALA A C 1
ATOM 1440 O O . ALA A 1 181 ? 2.356 14.281 -10.807 1.00 90.81 181 ALA A O 1
ATOM 1441 N N . ILE A 1 182 ? 2.240 12.812 -9.108 1.00 91.81 182 ILE A N 1
ATOM 1442 C CA . ILE A 1 182 ? 2.811 11.678 -9.859 1.00 91.81 182 ILE A CA 1
ATOM 1443 C C . ILE A 1 182 ? 1.995 11.389 -11.122 1.00 91.81 182 ILE A C 1
ATOM 1445 O O . ILE A 1 182 ? 2.556 11.271 -12.209 1.00 91.81 182 ILE A O 1
ATOM 1449 N N . LYS A 1 183 ? 0.663 11.325 -11.001 1.00 90.44 183 LYS A N 1
ATOM 1450 C CA . LYS A 1 183 ? -0.232 11.058 -12.137 1.00 90.44 183 LYS A CA 1
ATOM 1451 C C . LYS A 1 183 ? -0.167 12.116 -13.235 1.00 90.44 183 LYS A C 1
ATOM 1453 O O . LYS A 1 183 ? -0.427 11.786 -14.377 1.00 90.44 183 LYS A O 1
ATOM 1458 N N . SER A 1 184 ? 0.140 13.369 -12.902 1.00 88.50 184 SER A N 1
ATOM 1459 C CA . SER A 1 184 ? 0.286 14.450 -13.890 1.00 88.50 184 SER A CA 1
ATOM 1460 C C . SER A 1 184 ? 1.627 14.448 -14.627 1.00 88.50 184 SER A C 1
ATOM 1462 O O . SER A 1 184 ? 1.800 15.193 -15.590 1.00 88.50 184 SER A O 1
ATOM 1464 N N . LYS A 1 185 ? 2.583 13.650 -14.146 1.00 84.12 185 LYS A N 1
ATOM 1465 C CA . LYS A 1 185 ? 3.935 13.506 -14.700 1.00 84.12 185 LYS A CA 1
ATOM 1466 C C . LYS A 1 185 ? 4.108 12.196 -15.479 1.00 84.12 185 LYS A C 1
ATOM 1468 O O . LYS A 1 185 ? 5.183 11.975 -16.025 1.00 84.12 185 LYS A O 1
ATOM 1473 N N . CYS A 1 186 ? 3.077 11.351 -15.493 1.00 79.50 186 CYS A N 1
ATOM 1474 C CA . CYS A 1 186 ? 2.981 10.105 -16.250 1.00 79.50 186 CYS A CA 1
ATOM 1475 C C . CYS A 1 186 ? 1.963 10.280 -17.375 1.00 79.50 186 CYS A C 1
ATOM 1477 O O . CYS A 1 186 ? 2.200 9.712 -18.458 1.00 79.50 186 CYS A O 1
#

Radius of gyration: 20.17 Å; Cα contacts (8 Å, |Δi|>4): 119; chains: 1; bounding box: 38×49×52 Å

Mean predicted aligned error: 14.85 Å

Secondary structure (DSSP, 8-state):
-PPPTT-SSSPPHHHHHHHHHHIIIIITTTTTT----HHHHHHHTTSS--GGG------------THHHHHHHHHHHHHHHHHHHHHHHHTS-TTTHHHHHHHHHHHHSS-HHHHHHHHHHHHHHHTTT----HHHHHHHHHHHHHHHHHHHHHHTTT---HHHHHHHHHHHHHHHHHHHHHHH--